Protein AF-A0A9E5BH66-F1 (afdb_monomer_lite)

Radius of gyration: 17.03 Å; chains: 1; bounding box: 43×26×54 Å

Structure (mmCIF, N/CA/C/O backbone):
data_AF-A0A9E5BH66-F1
#
_entry.id   AF-A0A9E5BH66-F1
#
loop_
_atom_site.group_PDB
_atom_site.id
_atom_site.type_symbol
_atom_site.label_atom_id
_atom_site.label_alt_id
_atom_site.label_comp_id
_atom_site.label_asym_id
_atom_site.label_entity_id
_atom_site.label_seq_id
_atom_site.pdbx_PDB_ins_code
_atom_site.Cartn_x
_atom_site.Cartn_y
_atom_site.Cartn_z
_atom_site.occupancy
_atom_site.B_iso_or_equiv
_atom_site.auth_seq_id
_atom_site.auth_comp_id
_atom_site.auth_asym_id
_atom_site.auth_atom_id
_atom_site.pdbx_PDB_model_num
ATOM 1 N N . ILE A 1 1 ? -8.961 5.857 -20.680 1.00 82.56 1 ILE A N 1
ATOM 2 C CA . ILE A 1 1 ? -8.659 5.306 -22.023 1.00 82.56 1 ILE A CA 1
ATOM 3 C C . ILE A 1 1 ? -7.193 5.545 -22.385 1.00 82.56 1 ILE A C 1
ATOM 5 O O . ILE A 1 1 ? -6.488 4.560 -22.508 1.00 82.56 1 ILE A O 1
ATOM 9 N N . GLY A 1 2 ? -6.686 6.787 -22.412 1.00 93.00 2 GLY A N 1
ATOM 10 C CA . GLY A 1 2 ? -5.278 7.064 -22.775 1.00 93.00 2 GLY A CA 1
ATOM 11 C C . GLY A 1 2 ? -4.210 6.251 -22.019 1.00 93.00 2 GLY A C 1
ATOM 12 O O . GLY A 1 2 ? -3.330 5.683 -22.649 1.00 93.00 2 GLY A O 1
ATOM 13 N N . TRP A 1 3 ? -4.327 6.097 -20.694 1.00 92.81 3 TRP A N 1
ATOM 14 C CA . TRP A 1 3 ? -3.385 5.282 -19.903 1.00 92.81 3 TRP A CA 1
ATOM 15 C C . TRP A 1 3 ? -3.357 3.794 -20.278 1.00 92.81 3 TRP A C 1
ATOM 17 O O . TRP A 1 3 ? -2.308 3.166 -20.182 1.00 92.81 3 TRP A O 1
ATOM 27 N N . ARG A 1 4 ? -4.489 3.236 -20.727 1.00 95.12 4 ARG A N 1
ATOM 28 C CA . ARG A 1 4 ? -4.553 1.851 -21.209 1.00 95.12 4 ARG A CA 1
ATOM 29 C C . ARG A 1 4 ? -3.766 1.722 -22.510 1.00 95.12 4 ARG A C 1
ATOM 31 O O . ARG A 1 4 ? -2.881 0.882 -22.594 1.00 95.12 4 ARG A O 1
ATOM 38 N N . GLU A 1 5 ? -4.048 2.589 -23.484 1.00 96.44 5 GLU A N 1
ATOM 39 C CA . GLU A 1 5 ? -3.326 2.612 -24.765 1.00 96.44 5 GLU A CA 1
ATOM 40 C C . GLU A 1 5 ? -1.822 2.805 -24.556 1.00 96.44 5 GLU A C 1
ATOM 42 O O . GLU A 1 5 ? -1.014 2.122 -25.178 1.00 96.44 5 GLU A O 1
ATOM 47 N N . PHE A 1 6 ? -1.438 3.674 -23.617 1.00 96.19 6 PHE A N 1
ATOM 48 C CA . PHE A 1 6 ? -0.039 3.886 -23.268 1.00 96.19 6 PHE A CA 1
ATOM 49 C C . PHE A 1 6 ? 0.625 2.636 -22.676 1.00 96.19 6 PHE A C 1
ATOM 51 O O . PHE A 1 6 ? 1.742 2.301 -23.063 1.00 96.19 6 PHE A O 1
ATOM 58 N N . GLY A 1 7 ? -0.065 1.904 -21.795 1.00 96.56 7 GLY A N 1
ATOM 59 C CA . GLY A 1 7 ? 0.426 0.622 -21.288 1.00 96.56 7 GLY A CA 1
ATOM 60 C C . GLY A 1 7 ? 0.694 -0.375 -22.416 1.00 96.56 7 GLY A C 1
ATOM 61 O O . GLY A 1 7 ? 1.764 -0.979 -22.463 1.00 96.56 7 GLY A O 1
ATOM 62 N N . TYR A 1 8 ? -0.244 -0.511 -23.358 1.00 97.94 8 TYR A N 1
ATOM 63 C CA . TYR A 1 8 ? -0.078 -1.392 -24.521 1.00 97.94 8 TYR A CA 1
ATOM 64 C C . TYR A 1 8 ? 1.053 -0.931 -25.445 1.00 97.94 8 TYR A C 1
ATOM 66 O O . TYR A 1 8 ? 1.823 -1.758 -25.929 1.00 97.94 8 TYR A O 1
ATOM 74 N N . HIS A 1 9 ? 1.192 0.379 -25.652 1.00 97.31 9 HIS A N 1
ATOM 75 C CA . HIS A 1 9 ? 2.284 0.961 -26.427 1.00 97.31 9 HIS A CA 1
ATOM 76 C C . HIS A 1 9 ? 3.650 0.615 -25.816 1.00 97.31 9 HIS A C 1
ATOM 78 O O . HIS A 1 9 ? 4.541 0.136 -26.517 1.00 97.31 9 HIS A O 1
ATOM 84 N N . LEU A 1 10 ? 3.802 0.772 -24.497 1.00 96.50 10 LEU A N 1
ATOM 85 C CA . LEU A 1 10 ? 5.028 0.392 -23.795 1.00 96.50 10 LEU A CA 1
ATOM 86 C C . LEU A 1 10 ? 5.296 -1.109 -23.878 1.00 96.50 10 LEU A C 1
ATOM 88 O O . LEU A 1 10 ? 6.418 -1.498 -24.184 1.00 96.50 10 LEU A O 1
ATOM 92 N N . LEU A 1 11 ? 4.283 -1.948 -23.656 1.00 96.50 11 LEU A N 1
ATOM 93 C CA . LEU A 1 11 ? 4.440 -3.400 -23.731 1.00 96.50 11 LEU A CA 1
ATOM 94 C C . LEU A 1 11 ? 4.867 -3.857 -25.135 1.00 96.50 11 LEU A C 1
ATOM 96 O O . LEU A 1 11 ? 5.701 -4.749 -25.263 1.00 96.50 11 LEU A O 1
ATOM 100 N N . HIS A 1 12 ? 4.334 -3.225 -26.184 1.00 97.31 12 HIS A N 1
ATOM 101 C CA . HIS A 1 12 ? 4.717 -3.504 -27.567 1.00 97.31 12 HIS A CA 1
ATOM 102 C C . HIS A 1 12 ? 6.193 -3.172 -27.837 1.00 97.31 12 HIS A C 1
ATOM 104 O O . HIS A 1 12 ? 6.911 -3.989 -28.411 1.00 97.31 12 HIS A O 1
ATOM 110 N N . HIS A 1 13 ? 6.659 -1.997 -27.404 1.00 97.50 13 HIS A N 1
ATOM 111 C CA . HIS A 1 13 ? 8.038 -1.555 -27.635 1.00 97.50 13 HIS A CA 1
ATOM 112 C C . HIS A 1 13 ? 9.058 -2.183 -26.672 1.00 97.50 13 HIS A C 1
ATOM 114 O O . HIS A 1 13 ? 10.235 -2.305 -27.013 1.00 97.50 13 HIS A O 1
ATOM 120 N N . PHE A 1 14 ? 8.617 -2.617 -25.491 1.00 96.94 14 PHE A N 1
ATOM 121 C CA . PHE A 1 14 ? 9.455 -3.165 -24.427 1.00 96.94 14 PHE A CA 1
ATOM 122 C C . PHE A 1 14 ? 8.832 -4.452 -23.863 1.00 96.94 14 PHE A C 1
ATOM 124 O O . PHE A 1 14 ? 8.401 -4.515 -22.712 1.00 96.94 14 PHE A O 1
ATOM 131 N N . ASN A 1 15 ? 8.810 -5.508 -24.677 1.00 96.19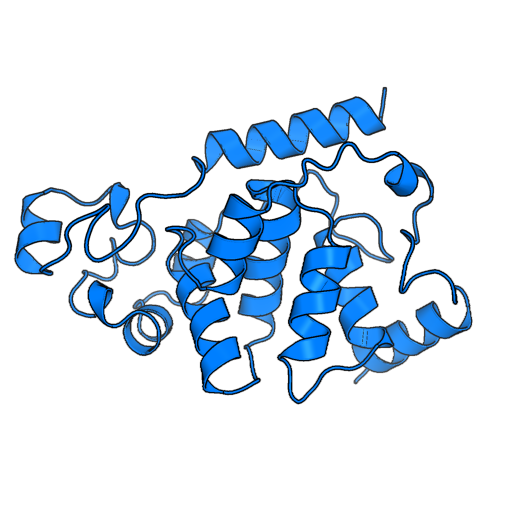 15 ASN A N 1
ATOM 132 C CA . ASN A 1 15 ? 8.167 -6.795 -24.366 1.00 96.19 15 ASN A CA 1
ATOM 133 C C . ASN A 1 15 ? 8.689 -7.522 -23.108 1.00 96.19 15 ASN A C 1
ATOM 135 O O . ASN A 1 15 ? 8.012 -8.407 -22.597 1.00 96.19 15 ASN A O 1
ATOM 139 N N . HIS A 1 16 ? 9.865 -7.151 -22.598 1.00 96.12 16 HIS A N 1
ATOM 140 C CA . HIS A 1 16 ? 10.461 -7.696 -21.375 1.00 96.12 16 HIS A CA 1
ATOM 141 C C . HIS A 1 16 ? 9.880 -7.085 -20.091 1.00 96.12 16 HIS A C 1
ATOM 143 O O . HIS A 1 16 ? 10.117 -7.607 -19.003 1.00 96.12 16 HIS A O 1
ATOM 149 N N . THR A 1 17 ? 9.131 -5.982 -20.195 1.00 96.19 17 THR A N 1
ATOM 150 C CA . THR A 1 17 ? 8.603 -5.234 -19.041 1.00 96.19 17 THR A CA 1
ATOM 151 C C . THR A 1 17 ? 7.677 -6.021 -18.105 1.00 96.19 17 THR A C 1
ATOM 153 O O . THR A 1 17 ? 7.637 -5.691 -16.919 1.00 96.19 17 THR A O 1
ATOM 156 N N . PRO A 1 18 ? 6.966 -7.086 -18.522 1.00 96.38 18 PRO A N 1
ATOM 157 C CA . PRO A 1 18 ? 6.241 -7.923 -17.569 1.00 96.38 18 PRO A CA 1
ATOM 158 C C . PRO A 1 18 ? 7.128 -8.585 -16.509 1.00 96.38 18 PRO A C 1
ATOM 160 O O . PRO A 1 18 ? 6.652 -8.867 -15.413 1.00 96.38 18 PRO A O 1
ATOM 163 N N . GLU A 1 19 ? 8.409 -8.802 -16.812 1.00 95.94 19 GLU A N 1
ATOM 164 C CA . GLU A 1 19 ? 9.336 -9.545 -15.952 1.00 95.94 19 GLU A CA 1
ATOM 165 C C . GLU A 1 19 ? 10.474 -8.670 -15.408 1.00 95.94 19 GLU A C 1
ATOM 167 O O . GLU A 1 19 ? 10.916 -8.857 -14.270 1.00 95.94 19 GLU A O 1
ATOM 172 N N . LYS A 1 20 ? 10.934 -7.699 -16.204 1.00 96.19 20 LYS A N 1
ATOM 173 C CA . LYS A 1 20 ? 12.092 -6.842 -15.914 1.00 96.19 20 LYS A CA 1
ATOM 174 C C . LYS A 1 20 ? 11.715 -5.369 -15.864 1.00 96.19 20 LYS A C 1
ATOM 176 O O . LYS A 1 20 ? 10.743 -4.943 -16.488 1.00 96.19 20 LYS A O 1
ATOM 181 N N . ALA A 1 21 ? 12.487 -4.580 -15.125 1.00 95.69 21 ALA A N 1
ATOM 182 C CA . ALA A 1 21 ? 12.272 -3.141 -15.063 1.00 95.69 21 ALA A CA 1
ATOM 183 C C . ALA A 1 21 ? 12.503 -2.494 -16.439 1.00 95.69 21 ALA A C 1
ATOM 185 O O . ALA A 1 21 ? 13.418 -2.877 -17.166 1.00 95.69 21 ALA A O 1
ATOM 186 N N . LEU A 1 22 ? 11.706 -1.480 -16.794 1.00 95.62 22 LEU A N 1
ATOM 187 C CA . LEU A 1 22 ? 11.977 -0.669 -17.986 1.00 95.62 22 LEU A CA 1
ATOM 188 C C . LEU A 1 22 ? 13.310 0.082 -17.837 1.00 95.62 22 LEU A C 1
ATOM 190 O O . LEU A 1 22 ? 14.092 0.202 -18.781 1.00 95.62 22 LEU A O 1
ATOM 194 N N . ARG A 1 23 ? 13.564 0.593 -16.630 1.00 93.50 23 ARG A N 1
ATOM 195 C CA . ARG A 1 23 ? 14.824 1.216 -16.229 1.00 93.50 23 ARG A CA 1
ATOM 196 C C . ARG A 1 23 ? 15.801 0.145 -15.755 1.00 93.50 23 ARG A C 1
ATOM 198 O O . ARG A 1 23 ? 15.671 -0.337 -14.633 1.00 93.50 23 ARG A O 1
ATOM 205 N N . LYS A 1 24 ? 16.760 -0.211 -16.613 1.00 92.00 24 LYS A N 1
ATOM 206 C CA . LYS A 1 24 ? 17.709 -1.317 -16.391 1.00 92.00 24 LYS A CA 1
ATOM 207 C C . LYS A 1 24 ? 18.488 -1.215 -15.085 1.00 92.00 24 LYS A C 1
ATOM 209 O O . LYS A 1 24 ? 18.816 -2.238 -14.509 1.00 92.00 24 LYS A O 1
ATOM 214 N N . GLU A 1 25 ? 18.755 -0.009 -14.589 1.00 91.69 25 GLU A N 1
ATOM 215 C CA . GLU A 1 25 ? 19.424 0.169 -13.300 1.00 91.69 25 GLU A CA 1
ATOM 216 C C . GLU A 1 25 ? 18.647 -0.474 -12.138 1.00 91.69 25 GLU A C 1
ATOM 218 O O . GLU A 1 25 ? 19.254 -0.876 -11.160 1.00 91.69 25 GLU A O 1
ATOM 223 N N . PHE A 1 26 ? 17.322 -0.639 -12.243 1.00 94.12 26 PHE A N 1
ATOM 224 C CA . PHE A 1 26 ? 16.514 -1.306 -11.218 1.00 94.12 26 PHE A CA 1
ATOM 225 C C . PHE A 1 26 ? 16.573 -2.840 -11.265 1.00 94.12 26 PHE A C 1
ATOM 227 O O . PHE A 1 26 ? 15.990 -3.473 -10.382 1.00 94.12 26 PHE A O 1
ATOM 234 N N . ASP A 1 27 ? 17.255 -3.439 -12.246 1.00 91.56 27 ASP A N 1
ATOM 235 C CA . ASP A 1 27 ? 17.507 -4.886 -12.245 1.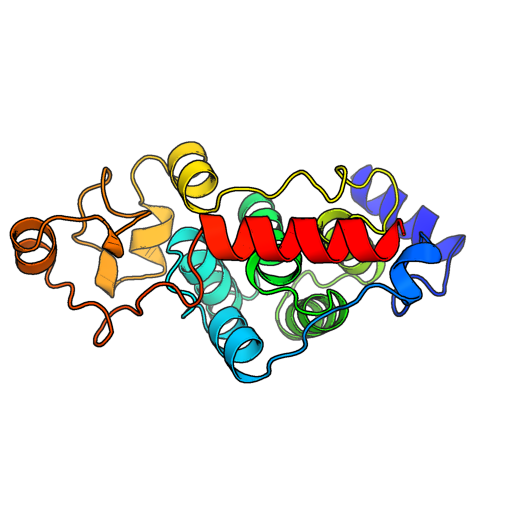00 91.56 27 ASP A CA 1
ATOM 236 C C . ASP A 1 27 ? 18.403 -5.283 -11.053 1.00 91.56 27 ASP A C 1
ATOM 238 O O . ASP A 1 27 ? 18.200 -6.346 -10.470 1.00 91.56 27 ASP A O 1
ATOM 242 N N . ASP A 1 28 ? 19.297 -4.383 -10.623 1.00 93.12 28 ASP A N 1
ATOM 243 C CA . ASP A 1 28 ? 20.184 -4.551 -9.462 1.00 93.12 28 ASP A CA 1
ATOM 244 C C . ASP A 1 28 ? 19.615 -3.920 -8.175 1.00 93.12 28 ASP A C 1
ATOM 246 O O . ASP A 1 28 ? 20.321 -3.744 -7.180 1.00 93.12 28 ASP A O 1
ATOM 250 N N . PHE A 1 29 ? 18.332 -3.538 -8.166 1.00 95.56 29 PHE A N 1
ATOM 251 C CA . PHE A 1 29 ? 17.730 -2.921 -6.987 1.00 95.56 29 PHE A CA 1
ATOM 252 C C . PHE A 1 29 ? 17.711 -3.909 -5.805 1.00 95.56 29 PHE A C 1
ATOM 254 O O . PHE A 1 29 ? 17.228 -5.035 -5.970 1.00 95.56 29 PHE A O 1
ATOM 261 N N . PRO A 1 30 ? 18.156 -3.509 -4.595 1.00 96.12 30 PRO A N 1
ATOM 262 C CA . PRO A 1 30 ? 18.305 -4.416 -3.456 1.00 96.12 30 PRO A CA 1
ATOM 263 C C . PRO A 1 30 ? 16.956 -4.689 -2.764 1.00 96.12 30 PRO A C 1
ATOM 265 O O . PRO A 1 30 ? 16.718 -4.301 -1.617 1.00 96.12 30 PRO A O 1
ATOM 268 N N . TRP A 1 31 ? 16.030 -5.339 -3.476 1.00 96.06 31 TRP A N 1
ATOM 269 C CA . TRP A 1 31 ? 14.758 -5.800 -2.919 1.00 96.06 31 TRP A CA 1
ATOM 270 C C . TRP A 1 31 ? 14.999 -6.769 -1.752 1.00 96.06 31 TRP A C 1
ATOM 272 O O . TRP A 1 31 ? 15.899 -7.606 -1.793 1.00 96.06 31 TRP A O 1
ATOM 282 N N . GLN A 1 32 ? 14.162 -6.697 -0.718 1.00 95.56 32 GLN A N 1
ATOM 283 C CA . GLN A 1 32 ? 14.246 -7.554 0.466 1.00 95.56 32 GLN A CA 1
ATOM 284 C C . GLN A 1 32 ? 13.030 -8.472 0.537 1.00 95.56 32 GLN A C 1
ATOM 286 O O . GLN A 1 32 ? 12.101 -8.228 1.308 1.00 95.56 32 GLN A O 1
ATOM 291 N N . SER A 1 33 ? 13.018 -9.527 -0.278 1.00 95.06 33 SER A N 1
ATOM 292 C CA . SER A 1 33 ? 11.923 -10.499 -0.278 1.00 95.06 33 SER A CA 1
ATOM 293 C C . SER A 1 33 ? 11.732 -11.120 1.108 1.00 95.06 33 SER A C 1
ATOM 295 O O . SER A 1 33 ? 12.613 -11.800 1.631 1.00 95.06 33 SER A O 1
ATOM 297 N N . ASP A 1 34 ? 10.552 -10.915 1.686 1.00 98.06 34 ASP A N 1
ATOM 298 C CA . ASP A 1 34 ? 10.138 -11.478 2.965 1.00 98.06 34 ASP A CA 1
ATOM 299 C C . ASP A 1 34 ? 8.746 -12.107 2.788 1.00 98.06 34 ASP A C 1
ATOM 301 O O . ASP A 1 34 ? 7.730 -11.399 2.733 1.00 98.06 34 ASP A O 1
ATOM 305 N N . PRO A 1 35 ? 8.662 -13.450 2.738 1.00 97.75 35 PRO A N 1
ATOM 306 C CA . PRO A 1 35 ? 7.396 -14.152 2.562 1.00 97.75 35 PRO A CA 1
ATOM 307 C C . PRO A 1 35 ? 6.344 -13.820 3.628 1.00 97.75 35 PRO A C 1
ATOM 309 O O . PRO A 1 35 ? 5.146 -13.884 3.344 1.00 97.75 35 PRO A O 1
ATOM 312 N N . LYS A 1 36 ? 6.750 -13.462 4.855 1.00 98.12 36 LYS A N 1
ATOM 313 C CA . LYS A 1 36 ? 5.816 -13.099 5.930 1.00 98.12 36 LYS A CA 1
ATOM 314 C C . LYS A 1 36 ? 5.204 -11.727 5.668 1.00 98.12 36 LYS A C 1
ATOM 316 O O . LYS A 1 36 ? 3.984 -11.594 5.783 1.00 98.12 36 LYS A O 1
ATOM 321 N N . LEU A 1 37 ? 6.014 -10.740 5.275 1.00 98.12 37 LEU A N 1
ATOM 322 C CA . LEU A 1 37 ? 5.526 -9.400 4.924 1.00 98.12 37 LEU A CA 1
ATOM 323 C C . LEU A 1 37 ? 4.644 -9.437 3.676 1.00 98.12 37 LEU A C 1
ATOM 325 O O . LEU A 1 37 ? 3.549 -8.871 3.687 1.00 98.12 37 LEU A O 1
ATOM 329 N N . LEU A 1 38 ? 5.064 -10.169 2.638 1.00 98.69 38 LEU A N 1
ATOM 330 C CA . LEU A 1 38 ? 4.256 -10.369 1.438 1.00 98.69 38 LEU A CA 1
ATOM 331 C C . LEU A 1 38 ? 2.905 -11.004 1.790 1.00 98.69 38 LEU A C 1
ATOM 333 O O . LEU A 1 38 ? 1.857 -10.520 1.364 1.00 98.69 38 LEU A O 1
ATOM 337 N N . ARG A 1 39 ? 2.896 -12.048 2.629 1.00 98.62 39 ARG A N 1
ATOM 338 C CA . ARG A 1 39 ? 1.651 -12.714 3.032 1.00 98.62 39 ARG A CA 1
ATOM 339 C C . ARG A 1 39 ? 0.748 -11.824 3.884 1.00 98.62 39 ARG A C 1
ATOM 341 O O . ARG A 1 39 ? -0.474 -11.911 3.751 1.00 98.62 39 ARG A O 1
ATOM 348 N N . ALA A 1 40 ? 1.320 -10.993 4.754 1.00 98.62 40 ALA A N 1
ATOM 349 C CA . ALA A 1 40 ? 0.572 -10.008 5.530 1.00 98.62 40 ALA A CA 1
ATOM 350 C C . ALA A 1 40 ? -0.096 -8.975 4.611 1.00 98.62 40 ALA A C 1
ATOM 352 O O . ALA A 1 40 ? -1.284 -8.695 4.777 1.00 98.62 40 ALA A O 1
ATOM 353 N N . TRP A 1 41 ? 0.626 -8.488 3.597 1.00 98.81 41 TRP A N 1
ATOM 354 C CA . TRP A 1 41 ? 0.087 -7.596 2.572 1.00 98.81 41 TRP A CA 1
ATOM 355 C C . TRP A 1 41 ? -1.039 -8.253 1.771 1.00 98.81 41 TRP A C 1
ATOM 357 O O . TRP A 1 41 ? -2.152 -7.737 1.760 1.00 98.81 41 TRP A O 1
ATOM 367 N N . GLN A 1 42 ? -0.819 -9.446 1.213 1.00 98.81 42 GLN A N 1
ATOM 368 C CA . GLN A 1 42 ? -1.836 -10.181 0.444 1.00 98.81 42 GLN A CA 1
ATOM 369 C C . GLN A 1 42 ? -3.144 -10.397 1.221 1.00 98.81 42 GLN A C 1
ATOM 371 O O . GLN A 1 42 ? -4.225 -10.373 0.640 1.00 98.81 42 GLN A O 1
ATOM 376 N N . LYS A 1 43 ? -3.058 -10.614 2.541 1.00 98.56 43 LYS A N 1
ATOM 377 C CA . LYS A 1 43 ? -4.217 -10.868 3.413 1.00 98.56 43 LYS A CA 1
ATOM 378 C C . LYS A 1 43 ? -4.851 -9.609 4.016 1.00 98.56 43 LYS A C 1
ATOM 380 O O . LYS A 1 43 ? -5.800 -9.749 4.786 1.00 98.56 43 LYS A O 1
ATOM 385 N N . GLY A 1 44 ? -4.322 -8.416 3.743 1.00 98.62 44 GLY A N 1
ATOM 386 C CA . GLY A 1 44 ? -4.762 -7.183 4.403 1.00 98.62 44 GLY A CA 1
ATOM 387 C C . GLY A 1 44 ? -4.605 -7.247 5.926 1.00 98.62 44 GLY A C 1
ATOM 388 O O . GLY A 1 44 ? -5.570 -7.052 6.673 1.00 98.62 44 GLY A O 1
ATOM 389 N N . LYS A 1 45 ? -3.396 -7.616 6.365 1.00 98.62 45 LYS A N 1
ATOM 390 C CA . LYS A 1 45 ? -2.955 -7.686 7.766 1.00 98.62 45 LYS A CA 1
ATOM 391 C C . LYS A 1 45 ? -1.639 -6.929 7.979 1.00 98.62 45 LYS A C 1
ATOM 393 O O . LYS A 1 45 ? -0.790 -7.362 8.754 1.00 98.62 45 LYS A O 1
ATOM 398 N N . THR A 1 46 ? -1.441 -5.841 7.246 1.00 98.38 46 THR A N 1
ATOM 399 C CA . THR A 1 46 ? -0.246 -4.993 7.337 1.00 98.38 46 THR A CA 1
ATOM 400 C C . THR A 1 46 ? -0.258 -4.097 8.567 1.00 98.38 46 THR A C 1
ATOM 402 O O . THR A 1 46 ? 0.797 -3.611 8.965 1.00 98.38 46 THR A O 1
ATOM 405 N N . GLY A 1 47 ? -1.436 -3.846 9.143 1.00 98.25 47 GLY A N 1
ATOM 406 C CA . GLY A 1 47 ? -1.630 -2.858 10.194 1.00 98.25 47 GLY A CA 1
ATOM 407 C C . GLY A 1 47 ? -1.901 -1.458 9.650 1.00 98.25 47 GLY A C 1
ATOM 408 O O . GLY A 1 47 ? -2.338 -0.617 10.426 1.00 98.25 47 GLY A O 1
ATOM 409 N N . PHE A 1 48 ? -1.761 -1.207 8.340 1.00 98.56 48 PHE A N 1
ATOM 410 C CA . PHE A 1 48 ? -2.156 0.045 7.686 1.00 98.56 48 PHE A CA 1
ATOM 411 C C . PHE A 1 48 ? -3.606 -0.049 7.169 1.00 98.56 48 PHE A C 1
ATOM 413 O O . PHE A 1 48 ? -3.837 -0.692 6.143 1.00 98.56 48 PHE A O 1
ATOM 420 N N . PRO A 1 49 ? -4.593 0.613 7.805 1.00 98.75 49 PRO A N 1
ATOM 421 C CA . PRO A 1 49 ? -6.016 0.347 7.580 1.00 98.75 49 PRO A CA 1
ATOM 422 C C . PRO A 1 49 ? -6.478 0.543 6.141 1.00 98.75 49 PRO A C 1
ATOM 424 O O . PRO A 1 49 ? -7.215 -0.287 5.620 1.00 98.75 49 PRO A O 1
ATOM 427 N N . ILE A 1 50 ? -5.996 1.584 5.456 1.00 98.69 50 ILE A N 1
ATOM 428 C CA . ILE A 1 50 ? -6.350 1.829 4.051 1.00 98.69 50 ILE A CA 1
ATOM 429 C C . ILE A 1 50 ? -5.796 0.754 3.099 1.00 98.69 50 ILE A C 1
ATOM 431 O O . ILE A 1 50 ? -6.433 0.421 2.100 1.00 98.69 50 ILE A O 1
ATOM 435 N N . 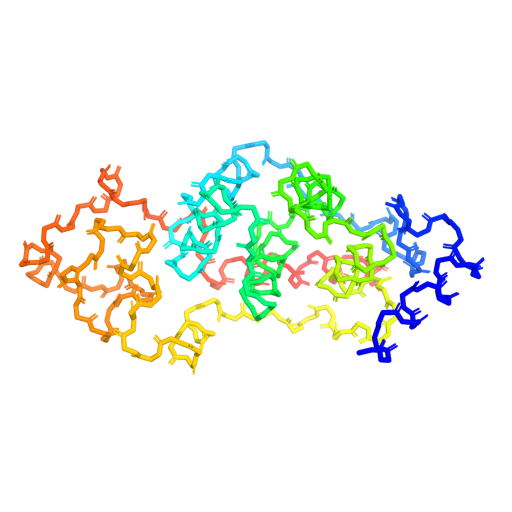VAL A 1 51 ? -4.625 0.187 3.411 1.00 98.75 51 VAL A N 1
ATOM 436 C CA . VAL A 1 51 ? -4.035 -0.922 2.646 1.00 98.75 51 VAL A CA 1
ATOM 437 C C . VAL A 1 51 ? -4.803 -2.197 2.946 1.00 98.75 51 VAL A C 1
ATOM 439 O O . VAL A 1 51 ? -5.218 -2.890 2.024 1.00 98.75 51 VAL A O 1
ATOM 442 N N . ASP A 1 52 ? -5.051 -2.470 4.225 1.00 98.88 52 ASP A N 1
ATOM 443 C CA . ASP A 1 52 ? -5.750 -3.668 4.675 1.00 98.88 52 ASP A CA 1
ATOM 444 C C . ASP A 1 52 ? -7.180 -3.720 4.125 1.00 98.88 52 ASP A C 1
ATOM 446 O O . A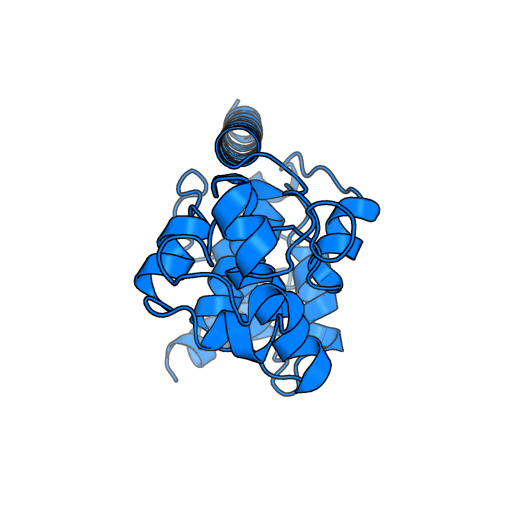SP A 1 52 ? -7.600 -4.755 3.609 1.00 98.88 52 ASP A O 1
ATOM 450 N N . ALA A 1 53 ? -7.885 -2.588 4.118 1.00 98.88 53 ALA A N 1
ATOM 451 C CA . ALA A 1 53 ? -9.179 -2.431 3.464 1.00 98.88 53 ALA A CA 1
ATOM 452 C C . ALA A 1 53 ? -9.106 -2.718 1.956 1.00 98.88 53 ALA A C 1
ATOM 454 O O . ALA A 1 53 ? -9.943 -3.453 1.435 1.00 98.88 53 ALA A O 1
ATOM 455 N N . GLY A 1 54 ? -8.079 -2.202 1.272 1.00 98.81 54 GLY A N 1
ATOM 456 C CA . GLY A 1 54 ? -7.818 -2.469 -0.144 1.00 98.81 54 GLY A CA 1
ATOM 457 C C . GLY A 1 54 ? -7.656 -3.944 -0.459 1.00 98.81 54 GLY A C 1
ATOM 458 O O . GLY A 1 54 ? -8.381 -4.493 -1.285 1.00 98.81 54 GLY A O 1
ATOM 459 N N . MET A 1 55 ? -6.747 -4.598 0.253 1.00 98.88 55 MET A N 1
ATOM 460 C CA . MET A 1 55 ? -6.414 -5.998 0.010 1.00 98.88 55 MET A CA 1
ATOM 461 C C . MET A 1 55 ? -7.581 -6.929 0.360 1.00 98.88 55 MET A C 1
ATOM 463 O O . MET A 1 55 ? -7.812 -7.924 -0.328 1.00 98.88 55 MET A O 1
ATOM 467 N N . ARG A 1 56 ? -8.383 -6.579 1.374 1.00 98.81 56 ARG A N 1
ATOM 468 C CA . ARG A 1 56 ? -9.625 -7.297 1.697 1.00 98.81 56 ARG A CA 1
ATOM 469 C C . ARG A 1 56 ? -10.725 -7.048 0.668 1.00 98.81 56 ARG A C 1
ATOM 471 O O . ARG A 1 56 ? -11.418 -7.995 0.308 1.00 98.81 56 ARG A O 1
ATOM 478 N N . GLN A 1 57 ? -10.870 -5.823 0.156 1.00 98.81 57 GLN A N 1
ATOM 479 C CA . GLN A 1 57 ? -11.790 -5.528 -0.946 1.00 98.81 57 GLN A CA 1
ATOM 480 C C . GLN A 1 57 ? -11.451 -6.375 -2.177 1.00 98.81 57 GLN A C 1
ATOM 482 O O . GLN A 1 57 ? -12.343 -7.014 -2.738 1.00 98.81 57 GLN A O 1
ATOM 487 N N . LEU A 1 58 ? -10.175 -6.386 -2.572 1.00 98.69 58 LEU A N 1
ATOM 488 C CA . LEU A 1 58 ? -9.677 -7.173 -3.694 1.00 98.69 58 LEU A CA 1
ATOM 489 C C . LEU A 1 58 ? -10.045 -8.645 -3.531 1.00 98.69 58 LEU A C 1
ATOM 491 O O . LEU A 1 58 ? -10.664 -9.218 -4.418 1.00 98.69 58 LEU A O 1
ATOM 495 N N . TRP A 1 59 ? -9.748 -9.229 -2.371 1.00 98.69 59 TRP A N 1
ATOM 496 C CA . TRP A 1 59 ? -10.051 -10.634 -2.109 1.00 98.69 59 TRP A CA 1
ATOM 497 C C . TRP A 1 59 ? -11.552 -10.955 -2.152 1.00 98.69 59 TRP A C 1
ATOM 499 O O . TRP A 1 59 ? -11.947 -12.008 -2.641 1.00 98.69 59 TRP A O 1
ATOM 509 N N . LEU A 1 60 ? -12.396 -10.057 -1.638 1.00 98.38 60 LEU A N 1
ATOM 510 C CA . LEU A 1 60 ? -13.842 -10.279 -1.557 1.00 98.38 60 LEU A CA 1
ATOM 511 C C . LEU A 1 60 ? -14.574 -10.058 -2.883 1.00 98.38 60 LEU A C 1
ATOM 513 O O . LEU A 1 60 ? -15.629 -10.647 -3.095 1.00 98.38 60 LEU A O 1
ATOM 517 N N . THR A 1 61 ? -14.071 -9.165 -3.735 1.00 98.44 61 THR A N 1
ATOM 518 C CA . THR A 1 61 ? -14.826 -8.668 -4.900 1.00 98.44 61 THR A CA 1
ATOM 519 C C . THR A 1 61 ? -14.110 -8.855 -6.231 1.00 98.44 61 THR A C 1
ATOM 521 O O . THR A 1 61 ? -14.714 -8.638 -7.278 1.00 98.44 61 THR A O 1
ATOM 524 N N . GLY A 1 62 ? -12.824 -9.202 -6.208 1.00 98.44 62 GLY A N 1
ATOM 525 C CA . GLY A 1 62 ? -11.964 -9.227 -7.387 1.00 98.44 62 GLY A CA 1
ATOM 526 C C . GLY A 1 62 ? -11.702 -7.844 -7.994 1.00 98.44 62 GLY A C 1
ATOM 527 O O . GLY A 1 62 ? -11.152 -7.741 -9.086 1.00 98.44 62 GLY A O 1
ATOM 528 N N . TRP A 1 63 ? -12.091 -6.762 -7.315 1.00 98.31 63 TRP A N 1
ATOM 529 C CA . TRP A 1 63 ? -11.911 -5.394 -7.785 1.00 98.31 63 TRP A CA 1
ATOM 530 C C . TRP A 1 63 ? -11.373 -4.500 -6.672 1.00 98.31 63 TRP A C 1
ATOM 532 O O . TRP A 1 63 ? -11.750 -4.614 -5.510 1.00 98.31 63 TRP A O 1
ATOM 542 N N . GLN A 1 64 ? -10.515 -3.551 -7.032 1.00 97.75 64 GLN A N 1
ATOM 543 C CA . GLN A 1 64 ? -9.976 -2.565 -6.099 1.00 97.75 64 GLN A CA 1
ATOM 544 C C . GLN A 1 64 ? -9.968 -1.183 -6.751 1.00 97.75 64 GLN A C 1
ATOM 546 O O . GLN A 1 64 ? -9.585 -1.048 -7.916 1.00 97.75 64 GLN A O 1
ATOM 551 N N . HIS A 1 65 ? -10.350 -0.140 -6.007 1.00 97.75 65 HIS A N 1
ATOM 552 C CA . HIS A 1 65 ? -10.327 1.229 -6.527 1.00 97.75 65 HIS A CA 1
ATOM 553 C C . HIS A 1 65 ? -8.895 1.657 -6.893 1.00 97.75 65 HIS A C 1
ATOM 555 O O . HIS A 1 65 ? -7.955 1.401 -6.137 1.00 97.75 65 HIS A O 1
ATOM 561 N N . ASN A 1 66 ? -8.716 2.362 -8.018 1.00 96.75 66 ASN A N 1
ATOM 562 C CA . ASN A 1 66 ? -7.388 2.690 -8.556 1.00 96.75 66 ASN A CA 1
ATOM 563 C C . ASN A 1 66 ? -6.481 3.420 -7.547 1.00 96.75 66 ASN A C 1
ATOM 565 O O . ASN A 1 66 ? -5.319 3.062 -7.382 1.00 96.75 66 ASN A O 1
ATOM 569 N N . ARG A 1 67 ? -7.012 4.397 -6.795 1.00 96.94 67 ARG A N 1
ATOM 570 C CA . ARG A 1 67 ? -6.232 5.083 -5.745 1.00 96.94 67 ARG A CA 1
ATOM 571 C C . ARG A 1 67 ? -5.718 4.108 -4.684 1.00 96.94 67 ARG A C 1
ATOM 573 O O . ARG A 1 67 ? -4.579 4.230 -4.249 1.00 96.94 67 ARG A O 1
ATOM 580 N N . VAL A 1 68 ? -6.535 3.135 -4.291 1.00 98.00 68 VAL A N 1
ATOM 581 C CA . VAL A 1 68 ? -6.157 2.139 -3.286 1.00 98.00 68 VAL A CA 1
ATOM 582 C C . VAL A 1 68 ? -5.147 1.151 -3.868 1.00 98.00 68 VAL A C 1
ATOM 584 O O . VAL A 1 68 ? -4.218 0.773 -3.165 1.00 98.00 68 VAL A O 1
ATOM 587 N N . ARG A 1 69 ? -5.240 0.794 -5.163 1.00 98.06 69 ARG A N 1
ATOM 588 C CA . ARG A 1 69 ? -4.180 0.038 -5.870 1.00 98.06 69 ARG A CA 1
ATOM 589 C C . ARG A 1 69 ? -2.833 0.751 -5.778 1.00 98.06 69 ARG A C 1
ATOM 591 O O . ARG A 1 69 ? -1.854 0.132 -5.381 1.00 98.06 69 ARG A O 1
ATOM 598 N N . MET A 1 70 ? -2.797 2.059 -6.046 1.00 96.75 70 MET A N 1
ATOM 599 C CA . MET A 1 70 ? -1.567 2.857 -5.945 1.00 96.75 70 MET A CA 1
ATOM 600 C C . MET A 1 70 ? -0.988 2.869 -4.522 1.00 96.75 70 MET A C 1
ATOM 602 O O . MET A 1 70 ? 0.222 2.734 -4.352 1.00 96.75 70 MET A O 1
ATOM 606 N N . ILE A 1 71 ? -1.834 3.031 -3.497 1.00 97.81 71 ILE A N 1
ATOM 607 C CA . ILE A 1 71 ? -1.399 3.042 -2.090 1.00 97.81 71 ILE A CA 1
ATOM 608 C C . ILE A 1 71 ? -0.858 1.663 -1.693 1.00 97.81 71 ILE A C 1
ATOM 610 O O . ILE A 1 71 ? 0.254 1.571 -1.176 1.00 97.81 71 ILE A O 1
ATOM 614 N N . ALA A 1 72 ? -1.609 0.595 -1.980 1.00 98.31 72 ALA A N 1
ATOM 615 C CA . ALA A 1 72 ? -1.219 -0.773 -1.658 1.00 98.31 72 ALA A CA 1
ATOM 616 C C . ALA A 1 72 ? 0.084 -1.177 -2.364 1.00 98.31 72 ALA A C 1
ATOM 618 O O . ALA A 1 72 ? 0.978 -1.719 -1.712 1.00 98.31 72 ALA A O 1
ATOM 619 N N . ALA A 1 73 ? 0.227 -0.850 -3.653 1.00 98.00 73 ALA A N 1
ATOM 620 C CA . ALA A 1 73 ? 1.448 -1.097 -4.414 1.00 98.00 73 ALA A CA 1
ATOM 621 C C . ALA A 1 73 ? 2.639 -0.306 -3.855 1.00 98.00 73 ALA A C 1
ATOM 623 O O . ALA A 1 73 ? 3.702 -0.877 -3.631 1.00 98.00 73 ALA A O 1
ATOM 624 N N . SER A 1 74 ? 2.459 0.986 -3.542 1.00 96.81 74 SER A N 1
ATOM 625 C CA . SER A 1 74 ? 3.522 1.804 -2.941 1.00 96.81 74 SER A CA 1
ATOM 626 C C . SER A 1 74 ? 3.958 1.287 -1.570 1.00 96.81 74 SER A C 1
ATOM 628 O O . SER A 1 74 ? 5.131 1.422 -1.225 1.00 96.81 74 SER A O 1
ATOM 630 N N . VAL A 1 75 ? 3.046 0.744 -0.761 1.00 98.00 75 VAL A N 1
ATOM 631 C CA . VAL A 1 75 ? 3.411 0.137 0.525 1.00 98.00 75 VAL A CA 1
ATOM 632 C C . VAL A 1 75 ? 4.206 -1.144 0.299 1.00 98.00 75 VAL A C 1
ATOM 634 O O . VAL A 1 75 ? 5.246 -1.298 0.931 1.00 98.00 75 VAL A O 1
ATOM 637 N N . LEU A 1 76 ? 3.801 -2.003 -0.640 1.00 98.31 76 LEU A N 1
ATOM 638 C CA . LEU A 1 76 ? 4.528 -3.236 -0.946 1.00 98.31 76 LEU A CA 1
ATOM 639 C C . LEU A 1 76 ? 5.974 -2.962 -1.394 1.00 98.31 76 LEU A C 1
ATOM 641 O O . LEU A 1 76 ? 6.916 -3.482 -0.800 1.00 98.31 76 LEU A O 1
ATOM 645 N N . VAL A 1 77 ? 6.153 -2.108 -2.404 1.00 97.31 77 VAL A N 1
ATOM 646 C CA . VAL A 1 77 ? 7.471 -1.909 -3.032 1.00 97.31 77 VAL A CA 1
ATOM 647 C C . VAL A 1 77 ? 8.369 -0.951 -2.255 1.00 97.31 77 VAL A C 1
ATOM 649 O O . VAL A 1 77 ? 9.582 -1.086 -2.303 1.00 97.31 77 VAL A O 1
ATOM 652 N N . LYS A 1 78 ? 7.806 0.010 -1.505 1.00 96.38 78 LYS A N 1
ATOM 653 C CA . LYS A 1 78 ? 8.608 0.993 -0.752 1.00 96.38 78 LYS A CA 1
ATOM 654 C C . LYS A 1 78 ? 8.680 0.652 0.727 1.00 96.38 78 LYS A C 1
ATOM 656 O O . LYS A 1 78 ? 9.758 0.364 1.228 1.00 96.38 78 LYS A O 1
ATOM 661 N N . HIS A 1 79 ? 7.542 0.644 1.425 1.00 97.31 79 HIS A N 1
ATOM 662 C CA . HIS A 1 79 ? 7.554 0.406 2.872 1.00 97.31 79 HIS A CA 1
ATOM 663 C C . HIS A 1 79 ? 8.007 -1.003 3.203 1.00 97.31 79 HIS A C 1
ATOM 665 O O . HIS A 1 79 ? 8.796 -1.138 4.124 1.00 97.31 79 HIS A O 1
ATOM 671 N N . LEU A 1 80 ? 7.528 -2.022 2.480 1.00 97.75 80 LEU A N 1
ATOM 672 C CA . LEU A 1 80 ? 7.858 -3.433 2.709 1.00 97.75 80 LEU A CA 1
ATOM 673 C C . LEU A 1 80 ? 9.083 -3.912 1.914 1.00 97.75 80 LEU A C 1
ATOM 675 O O . LEU A 1 80 ? 9.554 -5.019 2.160 1.00 97.75 80 LEU A O 1
ATOM 679 N N . LEU A 1 81 ? 9.591 -3.075 1.002 1.00 97.38 81 LEU A N 1
ATOM 680 C CA . LEU A 1 81 ? 10.743 -3.325 0.133 1.00 97.38 81 LEU A CA 1
ATOM 681 C C . LEU A 1 81 ? 10.679 -4.668 -0.624 1.00 97.38 81 LEU A C 1
ATOM 683 O O . LEU A 1 81 ? 11.706 -5.282 -0.902 1.00 97.38 81 LEU A O 1
ATOM 687 N N . GLN A 1 82 ? 9.468 -5.132 -0.944 1.00 98.19 82 GLN A N 1
ATOM 688 C CA . GLN A 1 82 ? 9.255 -6.366 -1.699 1.00 98.19 82 GLN A CA 1
ATOM 689 C C . GLN A 1 82 ? 9.404 -6.112 -3.209 1.00 98.19 82 GLN A C 1
ATOM 691 O O . GLN A 1 82 ? 9.064 -5.016 -3.670 1.00 98.19 82 GLN A O 1
ATOM 696 N N . PRO A 1 83 ? 9.826 -7.117 -3.997 1.00 97.69 83 PRO A N 1
ATOM 697 C CA . PRO A 1 83 ? 9.819 -7.026 -5.452 1.00 97.69 83 PRO A CA 1
ATOM 698 C C . PRO A 1 83 ? 8.422 -6.696 -5.990 1.00 97.69 83 PRO A C 1
ATOM 700 O O . PRO A 1 83 ? 7.415 -7.287 -5.587 1.00 97.69 83 PRO A O 1
ATOM 703 N N . TRP A 1 84 ? 8.343 -5.774 -6.949 1.00 97.50 84 TRP A N 1
ATOM 704 C CA . TRP A 1 84 ? 7.070 -5.394 -7.572 1.00 97.50 84 TRP A CA 1
ATOM 705 C C . TRP A 1 84 ? 6.427 -6.561 -8.335 1.00 97.50 84 TRP A C 1
ATOM 707 O O . TRP A 1 84 ? 5.202 -6.620 -8.446 1.00 97.50 84 TRP A O 1
ATOM 717 N N . GLN A 1 85 ? 7.233 -7.513 -8.811 1.00 98.00 85 GLN A N 1
ATOM 718 C CA . GLN A 1 85 ? 6.779 -8.711 -9.512 1.00 98.00 85 GLN A CA 1
ATOM 719 C C . GLN A 1 85 ? 5.874 -9.582 -8.634 1.00 98.00 85 GLN A C 1
ATOM 721 O O . GLN A 1 85 ? 4.924 -10.176 -9.140 1.00 98.00 85 GLN A O 1
ATOM 726 N N . ASP A 1 86 ? 6.124 -9.644 -7.324 1.00 98.38 86 ASP A N 1
ATOM 727 C CA . ASP A 1 86 ? 5.293 -10.428 -6.403 1.00 98.38 86 ASP A CA 1
ATOM 728 C C . ASP A 1 86 ? 3.903 -9.805 -6.240 1.00 98.38 86 ASP A C 1
ATOM 730 O O . ASP A 1 86 ? 2.889 -10.505 -6.191 1.00 98.38 86 ASP A O 1
ATOM 734 N N . GLY A 1 87 ? 3.846 -8.472 -6.241 1.00 98.44 87 GLY A N 1
ATOM 735 C CA . GLY A 1 87 ? 2.598 -7.724 -6.306 1.00 98.44 87 GLY A CA 1
ATOM 736 C C . GLY A 1 87 ? 1.872 -7.907 -7.638 1.00 98.44 87 GLY A C 1
ATOM 737 O O . GLY A 1 87 ? 0.666 -8.160 -7.649 1.00 98.44 87 GLY A O 1
ATOM 738 N N . ALA A 1 88 ? 2.605 -7.834 -8.753 1.00 98.38 88 ALA A N 1
ATOM 739 C CA . ALA A 1 88 ? 2.064 -8.016 -10.098 1.00 98.38 88 ALA A CA 1
ATOM 740 C C . ALA A 1 88 ? 1.424 -9.394 -10.283 1.00 98.38 88 ALA A C 1
ATOM 742 O O . ALA A 1 88 ? 0.303 -9.466 -10.787 1.00 98.38 88 ALA A O 1
ATOM 743 N N . LYS A 1 89 ? 2.085 -10.458 -9.809 1.00 98.50 89 LYS A N 1
ATOM 744 C CA . LYS A 1 89 ? 1.549 -11.828 -9.799 1.00 98.50 89 LYS A CA 1
ATOM 745 C C . LYS A 1 89 ? 0.291 -11.938 -8.941 1.00 98.50 89 LYS A C 1
ATOM 747 O O . LYS A 1 89 ? -0.719 -12.448 -9.404 1.00 98.50 89 LYS A O 1
ATOM 752 N N . TRP A 1 90 ? 0.309 -11.388 -7.724 1.00 98.69 90 TRP A N 1
ATOM 753 C CA . TRP A 1 90 ? -0.878 -11.409 -6.864 1.00 98.69 90 TRP A CA 1
ATOM 754 C C . TRP A 1 90 ? -2.076 -10.701 -7.508 1.00 98.69 90 TRP A C 1
ATOM 756 O O . TRP A 1 90 ? -3.194 -11.205 -7.461 1.00 98.69 90 TRP A O 1
ATOM 766 N N . PHE A 1 91 ? -1.850 -9.540 -8.125 1.00 98.62 91 PHE A N 1
ATOM 767 C CA . PHE A 1 91 ? -2.897 -8.785 -8.815 1.00 98.62 91 PHE A CA 1
ATOM 768 C C . PHE A 1 91 ? -3.406 -9.510 -10.059 1.00 98.62 91 PHE A C 1
ATOM 770 O O . PHE A 1 91 ? -4.608 -9.499 -10.301 1.00 98.62 91 PHE A O 1
ATOM 777 N N . TRP A 1 92 ? -2.522 -10.175 -10.803 1.00 98.44 92 TRP A N 1
ATOM 778 C CA . TRP A 1 92 ? -2.900 -11.015 -11.937 1.00 98.44 92 TRP A CA 1
ATOM 779 C C . TRP A 1 92 ? -3.869 -12.132 -11.531 1.00 98.44 92 TRP A C 1
ATOM 781 O O . TRP A 1 92 ? -4.874 -12.343 -12.200 1.00 98.44 92 TRP A O 1
ATOM 791 N N . ASP A 1 93 ? -3.613 -12.782 -10.394 1.00 98.38 93 ASP A N 1
ATOM 792 C CA . ASP A 1 93 ? -4.415 -13.917 -9.924 1.00 98.38 93 ASP A CA 1
ATOM 793 C C . ASP A 1 93 ? -5.737 -13.514 -9.246 1.00 98.38 93 ASP A C 1
ATOM 795 O O . ASP A 1 93 ? -6.591 -14.367 -9.004 1.00 98.38 93 ASP A O 1
ATOM 799 N N . THR A 1 94 ? -5.910 -12.239 -8.881 1.00 98.50 94 THR A N 1
ATOM 800 C CA . THR A 1 94 ? -7.028 -11.803 -8.021 1.00 98.50 94 THR A CA 1
ATOM 801 C C . THR A 1 94 ? -7.910 -10.713 -8.614 1.00 98.50 94 THR A C 1
ATOM 803 O O . THR A 1 94 ? -9.040 -10.549 -8.157 1.00 98.50 94 THR A O 1
ATOM 806 N N . LEU A 1 95 ? -7.444 -9.968 -9.618 1.00 98.50 95 LEU A N 1
ATOM 807 C CA . LEU A 1 95 ? -8.250 -8.944 -10.274 1.00 98.50 95 LEU A CA 1
ATOM 808 C C . LEU A 1 95 ? -9.082 -9.531 -11.413 1.00 98.50 95 LEU A C 1
ATOM 810 O O . LEU A 1 95 ? -8.546 -10.123 -12.344 1.00 98.50 95 LEU A O 1
ATOM 814 N N . VAL A 1 96 ? -10.388 -9.256 -11.416 1.00 98.06 96 VAL A N 1
ATOM 815 C CA . VAL A 1 96 ? -11.259 -9.584 -12.563 1.00 98.06 96 VAL A CA 1
ATOM 816 C C . VAL A 1 96 ? -10.947 -8.734 -13.795 1.00 98.06 96 VAL A C 1
ATOM 818 O O . VAL A 1 96 ? -11.309 -9.102 -14.906 1.00 98.06 96 VAL A O 1
ATOM 821 N N . ASP A 1 97 ? -10.291 -7.589 -13.594 1.00 97.56 97 ASP A N 1
ATOM 822 C CA . ASP A 1 97 ? -9.837 -6.681 -14.647 1.00 97.56 97 ASP A CA 1
ATOM 823 C C . ASP A 1 97 ? -8.327 -6.786 -14.913 1.00 97.56 97 ASP A C 1
ATOM 825 O O . ASP A 1 97 ? -7.728 -5.842 -15.434 1.00 97.56 97 ASP A O 1
ATOM 829 N N . ALA A 1 98 ? -7.706 -7.916 -14.549 1.00 97.12 98 ALA A N 1
ATOM 830 C CA . ALA A 1 98 ? -6.300 -8.171 -14.824 1.00 97.12 98 ALA A CA 1
ATOM 831 C C . ALA A 1 98 ? -5.998 -8.024 -16.327 1.00 97.12 98 ALA A C 1
ATOM 833 O O . ALA A 1 98 ? -6.520 -8.744 -17.175 1.00 97.12 98 ALA A O 1
ATOM 834 N N . ASP A 1 99 ? -5.123 -7.074 -16.642 1.00 98.06 99 ASP A N 1
ATOM 835 C CA . ASP A 1 99 ? -4.654 -6.752 -17.985 1.00 98.06 99 ASP A CA 1
ATOM 836 C C . ASP A 1 99 ? -3.136 -6.618 -17.919 1.00 98.06 99 ASP A C 1
ATOM 838 O O . ASP A 1 99 ? -2.624 -5.859 -17.094 1.00 98.06 99 ASP A O 1
ATOM 842 N N . LEU A 1 100 ? -2.409 -7.369 -18.750 1.00 97.69 100 LEU A N 1
ATOM 843 C CA . LEU A 1 100 ? -0.954 -7.488 -18.629 1.00 97.69 100 LEU A CA 1
ATOM 844 C C . LEU A 1 100 ? -0.277 -6.118 -18.732 1.00 97.69 100 LEU A C 1
ATOM 846 O O . LEU A 1 100 ? 0.512 -5.746 -17.868 1.00 97.69 100 LEU A O 1
ATOM 850 N N . ALA A 1 101 ? -0.650 -5.342 -19.747 1.00 97.31 101 ALA A N 1
ATOM 851 C CA . ALA A 1 101 ? -0.067 -4.037 -20.013 1.00 97.31 101 ALA A CA 1
ATOM 852 C C . ALA A 1 101 ? -0.342 -3.038 -18.877 1.00 97.31 101 ALA A C 1
ATOM 854 O O . ALA A 1 101 ? 0.574 -2.380 -18.380 1.00 97.31 101 ALA A O 1
ATOM 855 N N . SER A 1 102 ? -1.594 -2.953 -18.425 1.00 97.06 102 SER A N 1
ATOM 856 C CA . SER A 1 102 ? -2.002 -2.032 -17.360 1.00 97.06 102 SER A CA 1
ATOM 857 C C . SER A 1 102 ? -1.431 -2.434 -15.997 1.00 97.06 102 SER A C 1
ATOM 859 O O . SER A 1 102 ? -1.011 -1.567 -15.227 1.00 97.06 102 SER A O 1
ATOM 861 N N . ASN A 1 103 ? -1.380 -3.737 -15.699 1.00 97.44 103 ASN A N 1
ATOM 862 C CA . ASN A 1 103 ? -0.815 -4.264 -14.459 1.00 97.44 103 ASN A CA 1
ATOM 863 C C . ASN A 1 103 ? 0.695 -3.991 -14.403 1.00 97.44 103 ASN A C 1
ATOM 865 O O . ASN A 1 103 ? 1.173 -3.390 -13.441 1.00 97.44 103 ASN A O 1
ATOM 869 N N . THR A 1 104 ? 1.431 -4.333 -15.465 1.00 96.88 104 THR A N 1
ATOM 870 C CA . THR A 1 104 ? 2.868 -4.049 -15.582 1.00 96.88 104 THR A CA 1
ATOM 871 C C . THR A 1 104 ? 3.160 -2.557 -15.444 1.00 96.88 104 THR A C 1
ATOM 873 O O . THR A 1 104 ? 3.999 -2.175 -14.626 1.00 96.88 104 THR A O 1
ATOM 876 N N . LEU A 1 105 ? 2.433 -1.701 -16.172 1.00 96.25 105 LEU A N 1
ATOM 877 C CA . LEU A 1 105 ? 2.608 -0.250 -16.093 1.00 96.25 105 LEU A CA 1
ATOM 878 C C . LEU A 1 105 ? 2.411 0.268 -14.661 1.00 96.25 105 LEU A C 1
ATOM 880 O O . LEU A 1 105 ? 3.247 1.014 -14.153 1.00 96.25 105 LEU A O 1
ATOM 884 N N . GLY A 1 106 ? 1.328 -0.142 -13.994 1.00 96.06 106 GLY A N 1
ATOM 885 C CA . GLY A 1 106 ? 1.014 0.302 -12.637 1.00 96.06 106 GLY A CA 1
ATOM 886 C C . GLY A 1 106 ? 2.068 -0.110 -11.605 1.00 96.06 106 GLY A C 1
ATOM 887 O O . GLY A 1 106 ? 2.480 0.713 -10.781 1.00 96.06 106 GLY A O 1
ATOM 888 N N . TRP A 1 107 ? 2.537 -1.358 -11.662 1.00 97.56 107 TRP A N 1
ATOM 889 C CA . TRP A 1 107 ? 3.545 -1.869 -10.730 1.00 97.56 107 TRP A CA 1
ATOM 890 C C . TRP A 1 107 ? 4.912 -1.231 -10.936 1.00 97.56 107 TRP A C 1
ATOM 892 O O . TRP A 1 107 ? 5.536 -0.810 -9.959 1.00 97.56 107 TRP A O 1
ATOM 902 N N . GLN A 1 108 ? 5.349 -1.071 -12.186 1.00 96.44 108 GLN A N 1
ATOM 903 C CA . GLN A 1 108 ? 6.613 -0.395 -12.463 1.00 96.44 108 GLN A CA 1
ATOM 904 C C . GLN A 1 108 ? 6.562 1.103 -12.126 1.00 96.44 108 GLN A C 1
ATOM 906 O O . GLN A 1 108 ? 7.549 1.667 -11.645 1.00 96.44 108 GLN A O 1
ATOM 911 N N . TRP A 1 109 ? 5.407 1.753 -12.309 1.00 95.38 109 TRP A N 1
ATOM 912 C CA . TRP A 1 109 ? 5.202 3.136 -11.876 1.00 95.38 109 TRP A CA 1
ATOM 913 C C . TRP A 1 109 ? 5.337 3.277 -10.353 1.00 95.38 109 TRP A C 1
ATOM 915 O O . TRP A 1 109 ? 6.033 4.173 -9.870 1.00 95.38 109 TRP A O 1
ATOM 925 N N . ALA A 1 110 ? 4.728 2.368 -9.581 1.00 95.00 110 ALA A N 1
ATOM 926 C CA . ALA A 1 110 ? 4.847 2.356 -8.121 1.00 95.00 110 ALA A CA 1
ATOM 927 C C . ALA A 1 110 ? 6.284 2.053 -7.658 1.00 95.00 110 ALA A C 1
ATOM 929 O O . ALA A 1 110 ? 6.773 2.677 -6.711 1.00 95.00 110 ALA A O 1
ATOM 930 N N . GLY A 1 111 ? 6.959 1.132 -8.353 1.00 93.94 111 GLY A N 1
ATOM 931 C CA . GLY A 1 111 ? 8.346 0.732 -8.121 1.00 93.94 111 GLY A CA 1
ATOM 932 C C . GLY A 1 111 ? 9.395 1.739 -8.595 1.00 93.94 111 GLY A C 1
ATOM 933 O O . GLY A 1 111 ? 10.579 1.488 -8.415 1.00 93.94 111 GLY A O 1
ATOM 934 N N . GLY A 1 112 ? 9.006 2.876 -9.187 1.00 93.31 112 GLY A N 1
ATOM 935 C CA . GLY A 1 112 ? 9.945 3.908 -9.655 1.00 93.31 112 GLY A CA 1
ATOM 936 C C . GLY A 1 112 ? 10.795 3.512 -10.872 1.00 93.31 112 GLY A C 1
ATOM 937 O O . GLY A 1 112 ? 11.684 4.274 -11.264 1.00 93.31 112 GLY A O 1
ATOM 938 N N . CYS A 1 113 ? 10.523 2.343 -11.456 1.00 93.25 113 CYS A N 1
ATOM 939 C CA . CYS A 1 113 ? 11.332 1.694 -12.484 1.00 93.25 113 CYS A CA 1
ATOM 940 C C . CYS A 1 113 ? 10.673 1.678 -13.877 1.00 93.25 113 CYS A C 1
ATOM 942 O O . CYS A 1 113 ? 11.280 1.195 -14.829 1.00 93.25 113 CYS A O 1
ATOM 944 N N . GLY A 1 114 ? 9.455 2.222 -13.996 1.00 88.69 114 GLY A N 1
ATOM 945 C CA . GLY A 1 114 ? 8.686 2.326 -15.241 1.00 88.69 114 GLY A CA 1
ATOM 946 C 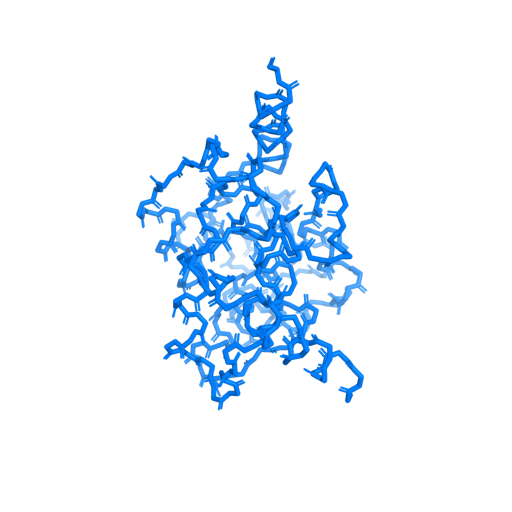C . GLY A 1 114 ? 8.734 3.700 -15.916 1.00 88.69 114 GLY A C 1
ATOM 947 O O . GLY A 1 114 ? 9.361 4.643 -15.426 1.00 88.69 114 GLY A O 1
ATOM 948 N N . ALA A 1 115 ? 8.025 3.821 -17.040 1.00 82.00 115 ALA A N 1
ATOM 949 C CA . ALA A 1 115 ? 7.831 5.088 -17.744 1.00 82.00 115 ALA A CA 1
ATOM 950 C C . ALA A 1 115 ? 6.990 6.060 -16.902 1.00 82.00 115 ALA A C 1
ATOM 952 O O . ALA A 1 115 ? 6.062 5.638 -16.208 1.00 82.00 115 ALA A O 1
ATOM 953 N N . ASP A 1 116 ? 7.331 7.352 -16.945 1.00 79.50 116 ASP A N 1
ATOM 954 C CA . ASP A 1 116 ? 6.674 8.423 -16.174 1.00 79.50 116 ASP A CA 1
ATOM 955 C C . ASP A 1 116 ? 6.509 8.115 -14.674 1.00 79.50 116 ASP A C 1
ATOM 957 O O . ASP A 1 116 ? 5.611 8.630 -13.994 1.00 79.50 116 ASP A O 1
ATOM 961 N N . ALA A 1 117 ? 7.379 7.252 -14.139 1.00 77.75 117 ALA A N 1
ATOM 962 C CA . ALA A 1 117 ? 7.315 6.838 -12.754 1.00 77.75 117 ALA A CA 1
ATOM 963 C C . ALA A 1 117 ? 7.591 8.028 -11.835 1.00 77.75 117 ALA A C 1
ATOM 965 O O . ALA A 1 117 ? 8.544 8.792 -12.024 1.00 77.75 117 ALA A O 1
ATOM 966 N N . ALA A 1 118 ? 6.765 8.172 -10.796 1.00 69.62 118 ALA A N 1
ATOM 967 C CA . ALA A 1 118 ? 7.074 9.114 -9.734 1.00 69.62 118 ALA A CA 1
ATOM 968 C C . ALA A 1 118 ? 8.477 8.788 -9.189 1.00 69.62 118 ALA A C 1
ATOM 970 O O . ALA A 1 118 ? 8.770 7.609 -8.959 1.00 69.62 118 ALA A O 1
ATOM 971 N N . PRO A 1 119 ? 9.341 9.794 -8.950 1.00 81.50 119 PRO A N 1
ATOM 972 C CA . PRO A 1 119 ? 10.688 9.533 -8.466 1.00 81.50 119 PRO A CA 1
ATOM 973 C C . PRO A 1 119 ? 10.663 8.617 -7.241 1.00 81.50 119 PRO A C 1
ATOM 975 O O . PRO A 1 119 ? 9.862 8.842 -6.329 1.00 81.50 119 PRO A O 1
ATOM 978 N N . TYR A 1 120 ? 11.520 7.589 -7.214 1.00 84.50 120 TYR A N 1
ATOM 979 C CA . TYR A 1 120 ? 11.446 6.520 -6.209 1.00 84.50 120 TYR A CA 1
ATOM 980 C C . TYR A 1 120 ? 11.406 7.062 -4.771 1.00 84.50 120 TYR A C 1
ATOM 982 O O . TYR A 1 120 ? 10.584 6.618 -3.968 1.00 84.50 120 TYR A O 1
ATOM 990 N N . PHE A 1 121 ? 12.185 8.117 -4.495 1.00 85.12 121 PHE A N 1
ATOM 991 C CA . PHE A 1 121 ? 12.254 8.804 -3.201 1.00 85.12 121 PHE A CA 1
ATOM 992 C C . PHE A 1 121 ? 10.922 9.394 -2.698 1.00 85.12 121 PHE A C 1
ATOM 994 O O . PHE A 1 121 ? 10.806 9.740 -1.522 1.00 85.12 121 PHE A O 1
ATOM 1001 N N . ARG A 1 122 ? 9.893 9.518 -3.548 1.00 86.88 122 ARG A N 1
ATOM 1002 C CA . ARG A 1 122 ? 8.533 9.869 -3.117 1.00 86.88 122 ARG A CA 1
ATOM 1003 C C . ARG A 1 122 ? 7.848 8.651 -2.501 1.00 86.88 122 ARG A C 1
ATOM 1005 O O . ARG A 1 122 ? 7.126 7.918 -3.177 1.00 86.88 122 ARG A O 1
ATOM 1012 N N . VAL A 1 123 ? 8.075 8.440 -1.211 1.00 90.56 123 VAL A N 1
ATOM 1013 C CA . VAL A 1 123 ? 7.411 7.400 -0.416 1.00 90.56 123 VAL A CA 1
ATOM 1014 C C . VAL A 1 123 ? 6.095 7.955 0.140 1.00 90.56 123 VAL A C 1
ATOM 1016 O O . VAL A 1 123 ? 6.106 8.901 0.926 1.00 90.56 123 VAL A O 1
ATOM 1019 N N . PHE A 1 124 ? 4.950 7.411 -0.285 1.00 88.12 124 PHE A N 1
ATOM 1020 C CA . PHE A 1 124 ? 3.646 7.870 0.202 1.00 88.12 124 PHE A CA 1
ATOM 1021 C C . PHE A 1 124 ? 3.382 7.377 1.618 1.00 88.12 124 PHE A C 1
ATOM 1023 O O . PHE A 1 124 ? 3.371 6.175 1.838 1.00 88.12 124 PHE A O 1
ATOM 1030 N N . ASN A 1 125 ? 3.078 8.279 2.549 1.00 95.31 125 ASN A N 1
ATOM 1031 C CA . ASN A 1 125 ? 2.591 7.882 3.865 1.00 95.31 125 ASN A CA 1
ATOM 1032 C C . ASN A 1 125 ? 1.154 7.320 3.734 1.00 95.31 125 ASN A C 1
ATOM 1034 O O . ASN A 1 125 ? 0.254 8.096 3.390 1.00 95.31 125 ASN A O 1
ATOM 1038 N N . PRO A 1 126 ? 0.909 6.017 3.986 1.00 96.38 126 PRO A N 1
ATOM 1039 C CA . PRO A 1 126 ? -0.420 5.422 3.854 1.00 96.38 126 PRO A CA 1
ATOM 1040 C C . PRO A 1 126 ? -1.462 6.072 4.772 1.00 96.38 126 PRO A C 1
ATOM 1042 O O . PRO A 1 126 ? -2.613 6.172 4.359 1.00 96.38 126 PRO A O 1
ATOM 1045 N N . VAL A 1 127 ? -1.077 6.587 5.945 1.00 97.88 127 VAL A N 1
ATOM 1046 C CA . VAL A 1 127 ? -1.993 7.299 6.856 1.00 97.88 127 VAL A CA 1
ATOM 1047 C C . VAL A 1 127 ? -2.516 8.569 6.198 1.00 97.88 127 VAL A C 1
ATOM 1049 O O . VAL A 1 127 ? -3.721 8.724 6.040 1.00 97.88 127 VAL A O 1
ATOM 1052 N N . LEU A 1 128 ? -1.615 9.424 5.700 1.00 97.88 128 LEU A N 1
ATOM 1053 C CA . LEU A 1 128 ? -2.000 10.671 5.026 1.00 97.88 128 LEU A CA 1
ATOM 1054 C C . LEU A 1 128 ? -2.802 10.412 3.743 1.00 97.88 128 LEU A C 1
ATOM 1056 O O . LEU A 1 128 ? -3.641 11.220 3.351 1.00 97.88 128 LEU A O 1
ATOM 1060 N N . GLN A 1 129 ? -2.537 9.300 3.047 1.00 97.88 129 GLN A N 1
ATOM 1061 C CA . GLN A 1 129 ? -3.354 8.902 1.899 1.00 97.88 129 GLN A CA 1
ATOM 1062 C C . GLN A 1 129 ? -4.757 8.456 2.336 1.00 97.88 129 GLN A C 1
ATOM 1064 O O . GLN A 1 129 ? -5.727 8.837 1.684 1.00 97.88 129 GLN A O 1
ATOM 1069 N N . GLY A 1 130 ? -4.869 7.695 3.427 1.00 98.12 130 GLY A N 1
ATOM 1070 C CA . GLY A 1 130 ? -6.144 7.315 4.033 1.00 98.12 130 GLY A CA 1
ATOM 1071 C C . GLY A 1 130 ? -6.956 8.535 4.460 1.00 98.12 130 GLY A C 1
ATOM 1072 O O . GLY A 1 130 ? -8.060 8.729 3.968 1.00 98.12 130 GLY A O 1
ATOM 1073 N N . GLU A 1 131 ? -6.373 9.427 5.261 1.00 98.31 131 GLU A N 1
ATOM 1074 C CA . GLU A 1 131 ? -7.021 10.664 5.726 1.00 98.31 131 GLU A CA 1
ATOM 1075 C C . GLU A 1 131 ? -7.487 11.555 4.561 1.00 98.31 131 GLU A C 1
ATOM 1077 O O . GLU A 1 131 ? -8.538 12.187 4.633 1.00 98.31 131 GLU A O 1
ATOM 1082 N N . LYS A 1 132 ? -6.736 11.586 3.451 1.00 98.25 132 LYS A N 1
ATOM 1083 C CA . LYS A 1 132 ? -7.087 12.388 2.272 1.00 98.25 132 LYS A CA 1
ATOM 1084 C C . LYS A 1 132 ? -8.202 11.781 1.419 1.00 98.25 132 LYS A C 1
ATOM 1086 O O . LYS A 1 132 ? -9.020 12.525 0.882 1.00 98.25 132 LYS A O 1
ATOM 1091 N N . PHE A 1 133 ? -8.179 10.467 1.195 1.00 98.19 133 PHE A N 1
ATOM 1092 C CA . PHE A 1 133 ? -9.061 9.799 0.225 1.00 98.19 133 PHE A CA 1
ATOM 1093 C C . PHE A 1 133 ? -10.209 9.009 0.867 1.00 98.19 133 PHE A C 1
ATOM 1095 O O . PHE A 1 133 ? -11.112 8.583 0.154 1.00 98.19 133 PHE A O 1
ATOM 1102 N N . ASP A 1 134 ? -10.186 8.848 2.187 1.00 98.50 134 ASP A N 1
ATOM 1103 C CA . ASP A 1 134 ? -11.232 8.251 3.017 1.00 98.50 134 ASP A CA 1
ATOM 1104 C C . ASP A 1 134 ? -11.355 9.031 4.349 1.00 98.50 134 ASP A C 1
ATOM 1106 O O . ASP A 1 134 ? -11.109 8.481 5.424 1.00 98.50 134 ASP A O 1
ATOM 1110 N N . PRO A 1 135 ? -11.689 10.338 4.315 1.00 98.19 135 PRO A N 1
ATOM 1111 C CA . PRO A 1 135 ? -11.580 11.229 5.478 1.00 98.19 135 PRO A CA 1
ATOM 1112 C C . PRO A 1 135 ? -12.466 10.837 6.667 1.00 98.19 135 PRO A C 1
ATOM 1114 O O . PRO A 1 135 ? -12.123 11.135 7.807 1.00 98.19 135 PRO A O 1
ATOM 1117 N N . GLN A 1 136 ? -13.599 10.172 6.422 1.00 98.38 136 GLN A N 1
ATOM 1118 C CA . GLN A 1 136 ? -14.497 9.675 7.478 1.00 98.38 136 GLN A CA 1
ATOM 1119 C C . GLN A 1 136 ? -14.200 8.220 7.881 1.00 98.38 136 GLN A C 1
ATOM 1121 O O . GLN A 1 136 ? -14.695 7.726 8.903 1.00 98.38 136 GLN A O 1
ATOM 1126 N N . GLY A 1 137 ? -13.356 7.534 7.105 1.00 98.50 137 GLY A N 1
ATOM 1127 C CA . GLY A 1 137 ? -13.002 6.142 7.332 1.00 98.50 137 GLY A CA 1
ATOM 1128 C C . GLY A 1 137 ? -14.032 5.131 6.830 1.00 98.50 137 GLY A C 1
ATOM 1129 O O . GLY A 1 137 ? -13.930 3.957 7.172 1.00 98.50 137 GLY A O 1
ATOM 1130 N N . ASP A 1 138 ? -15.051 5.547 6.079 1.00 98.62 138 ASP A N 1
ATOM 1131 C CA . ASP A 1 138 ? -16.164 4.678 5.680 1.00 98.62 138 ASP A CA 1
ATOM 1132 C C . ASP A 1 138 ? -15.688 3.491 4.837 1.00 98.62 138 ASP A C 1
ATOM 1134 O O . ASP A 1 138 ? -16.173 2.366 5.002 1.00 98.62 138 ASP A O 1
ATOM 1138 N N . TYR A 1 139 ? -14.694 3.715 3.971 1.00 98.81 139 TYR A N 1
ATOM 1139 C CA . TYR A 1 139 ? -14.090 2.640 3.191 1.00 98.81 139 TYR A CA 1
ATOM 1140 C C . TYR A 1 139 ? -13.359 1.644 4.097 1.00 98.81 139 TYR A C 1
ATOM 1142 O O . TYR A 1 139 ? -13.557 0.433 3.963 1.00 98.81 139 TYR A O 1
ATOM 1150 N N . VAL A 1 140 ? -12.571 2.132 5.061 1.00 98.81 140 VAL A N 1
ATOM 1151 C CA . VAL A 1 140 ? -11.906 1.266 6.042 1.00 98.81 140 VAL A CA 1
ATOM 1152 C C . VAL A 1 140 ? -12.919 0.495 6.887 1.00 98.81 140 VAL A C 1
ATOM 1154 O O . VAL A 1 140 ? -12.796 -0.722 6.988 1.00 98.81 140 VAL A O 1
ATOM 1157 N N . ARG A 1 141 ? -13.961 1.139 7.430 1.00 98.69 141 ARG A N 1
ATOM 1158 C CA . ARG A 1 141 ? -14.998 0.461 8.238 1.00 98.69 141 ARG A CA 1
ATOM 1159 C C . ARG A 1 141 ? -15.683 -0.662 7.469 1.00 98.69 141 ARG A C 1
ATOM 1161 O O . ARG A 1 141 ? -15.989 -1.699 8.050 1.00 98.69 141 ARG A O 1
ATOM 1168 N N . LYS A 1 142 ? -15.924 -0.454 6.171 1.00 98.62 142 LYS A N 1
ATOM 1169 C CA . LYS A 1 142 ? -16.593 -1.433 5.309 1.00 98.62 142 LYS A CA 1
ATOM 1170 C C . LYS A 1 142 ? -15.786 -2.723 5.157 1.00 98.62 142 LYS A C 1
ATOM 1172 O O . LYS A 1 142 ? -16.369 -3.802 5.203 1.00 98.62 142 LYS A O 1
ATOM 1177 N N . TYR A 1 143 ? -14.474 -2.621 4.943 1.00 98.75 143 TYR A N 1
ATOM 1178 C CA . TYR A 1 143 ? -13.627 -3.782 4.629 1.00 98.75 143 TYR A CA 1
ATOM 1179 C C . TYR A 1 143 ? -12.787 -4.281 5.815 1.00 98.75 143 TYR A C 1
ATOM 1181 O O . TYR A 1 143 ? -12.276 -5.401 5.782 1.00 98.75 143 TYR A O 1
ATOM 1189 N N . VAL A 1 144 ? -12.679 -3.490 6.882 1.00 98.75 144 VAL A N 1
ATOM 1190 C CA . VAL A 1 144 ? -11.985 -3.812 8.135 1.00 98.75 144 VAL A CA 1
ATOM 1191 C C . VAL A 1 144 ? -12.986 -3.666 9.292 1.00 98.75 144 VAL A C 1
ATOM 1193 O O . VAL A 1 144 ? -12.935 -2.693 10.050 1.00 98.75 144 VAL A O 1
ATOM 1196 N N . PRO A 1 145 ? -13.949 -4.600 9.420 1.00 98.06 145 PRO A N 1
ATOM 1197 C CA . PRO A 1 145 ? -15.069 -4.469 10.353 1.00 98.06 145 PRO A CA 1
ATOM 1198 C C . PRO A 1 145 ? -14.637 -4.423 11.823 1.00 98.06 145 PRO A C 1
ATOM 1200 O O . PRO A 1 145 ? -15.340 -3.848 12.651 1.00 98.06 145 PRO A O 1
ATOM 1203 N N . GLU A 1 146 ? -13.469 -4.964 12.168 1.00 98.38 146 GLU A N 1
ATOM 1204 C CA . GLU A 1 146 ? -12.903 -4.832 13.510 1.00 98.38 146 GLU A CA 1
ATOM 1205 C C . GLU A 1 146 ? -12.574 -3.374 13.889 1.00 98.38 146 GLU A C 1
ATOM 1207 O O . GLU A 1 146 ? -12.554 -3.050 15.072 1.00 98.38 146 GLU A O 1
ATOM 1212 N N . LEU A 1 147 ? -12.385 -2.477 12.911 1.00 98.62 147 LEU A N 1
ATOM 1213 C CA . LEU A 1 147 ? -12.192 -1.037 13.123 1.00 98.62 147 LEU A CA 1
ATOM 1214 C C . LEU A 1 147 ? -13.490 -0.228 12.950 1.00 98.62 147 LEU A C 1
ATOM 1216 O O . LEU A 1 147 ? -13.460 1.001 13.016 1.00 98.62 147 LEU A O 1
ATOM 1220 N N . ALA A 1 148 ? -14.647 -0.878 12.765 1.00 98.38 148 ALA A N 1
ATOM 1221 C CA . ALA A 1 148 ? -15.907 -0.212 12.422 1.00 98.38 148 ALA A CA 1
ATOM 1222 C C . ALA A 1 148 ? -16.364 0.855 13.432 1.00 98.38 148 ALA A C 1
ATOM 1224 O O . ALA A 1 148 ? -17.115 1.754 13.060 1.00 98.38 148 ALA A O 1
ATOM 1225 N N . LYS A 1 149 ? -15.904 0.790 14.689 1.00 98.44 149 LYS A N 1
ATOM 1226 C CA . LYS A 1 149 ? -16.230 1.748 15.763 1.00 98.44 149 LYS A CA 1
ATOM 1227 C C . LYS A 1 149 ? -15.121 2.763 16.067 1.00 98.44 149 LYS A C 1
ATOM 1229 O O . LYS A 1 149 ? -15.314 3.619 16.924 1.00 98.44 149 LYS A O 1
ATOM 1234 N N . MET A 1 150 ? -13.973 2.698 15.389 1.0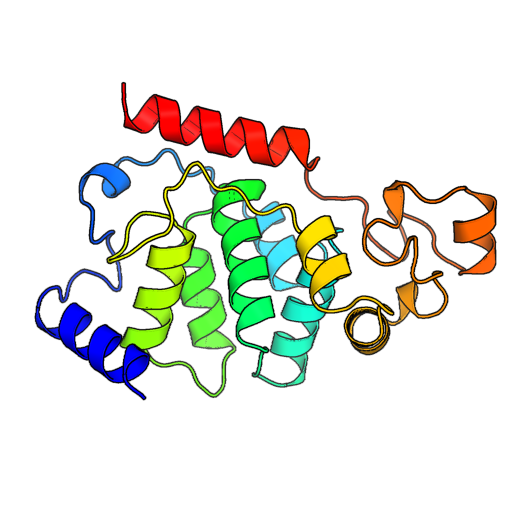0 98.50 150 MET A N 1
ATOM 1235 C CA . MET A 1 150 ? -12.871 3.644 15.612 1.00 98.50 150 MET A CA 1
ATOM 1236 C C . MET A 1 150 ? -13.276 5.064 15.200 1.00 98.50 150 MET A C 1
ATOM 1238 O O . MET A 1 150 ? -13.820 5.213 14.114 1.00 98.50 150 MET A O 1
ATOM 1242 N N . PRO A 1 151 ? -13.016 6.130 15.970 1.00 98.38 151 PRO A N 1
ATOM 1243 C CA . PRO A 1 151 ? -13.267 7.497 15.503 1.00 98.38 151 PRO A CA 1
ATOM 1244 C C . PRO A 1 151 ? -12.466 7.829 14.232 1.00 98.38 151 PRO A C 1
ATOM 1246 O O . PRO A 1 151 ? -11.372 7.298 14.042 1.00 98.38 151 PRO A O 1
ATOM 1249 N N . ALA A 1 152 ? -12.988 8.711 13.371 1.00 98.25 152 ALA A N 1
ATOM 1250 C CA . ALA A 1 152 ? -12.346 9.069 12.095 1.00 98.25 152 ALA A CA 1
ATOM 1251 C C . ALA A 1 152 ? -10.910 9.603 12.270 1.00 98.25 152 ALA A C 1
ATOM 1253 O O . ALA A 1 152 ? -10.033 9.275 11.479 1.00 98.25 152 ALA A O 1
ATOM 1254 N N . GLU A 1 153 ? -10.650 10.332 13.358 1.00 98.19 153 GLU A N 1
ATOM 1255 C CA . GLU A 1 153 ? -9.319 10.827 13.745 1.00 98.19 153 GLU A CA 1
ATOM 1256 C C . GLU A 1 153 ? -8.257 9.716 13.858 1.00 98.19 153 GLU A C 1
ATOM 1258 O O . GLU A 1 153 ? -7.085 9.928 13.551 1.00 98.19 153 GLU A O 1
ATOM 1263 N N . TRP A 1 154 ? -8.671 8.519 14.277 1.00 98.56 154 TRP A N 1
ATOM 1264 C CA . TRP A 1 154 ? -7.775 7.414 14.621 1.00 98.56 154 TRP A CA 1
ATOM 1265 C C . TRP A 1 154 ? -7.875 6.233 13.661 1.00 98.56 154 TRP A C 1
ATOM 1267 O O . TRP A 1 154 ? -7.046 5.326 13.717 1.00 98.56 154 TRP A O 1
ATOM 1277 N N . ILE A 1 155 ? -8.874 6.209 12.775 1.00 98.69 155 ILE A N 1
ATOM 1278 C CA . ILE A 1 155 ? -9.171 5.024 11.966 1.00 98.69 155 ILE A CA 1
ATOM 1279 C C . ILE A 1 155 ? -8.040 4.646 11.009 1.00 98.69 155 ILE A C 1
ATOM 1281 O O . ILE A 1 155 ? -7.869 3.465 10.736 1.00 98.69 155 ILE A O 1
ATOM 1285 N N . HIS A 1 156 ? -7.245 5.615 10.544 1.00 98.62 156 HIS A N 1
ATOM 1286 C CA . HIS A 1 156 ? -6.095 5.379 9.658 1.00 98.62 156 HIS A CA 1
ATOM 1287 C C . HIS A 1 156 ? -4.780 5.141 10.405 1.00 98.62 156 HIS A C 1
ATOM 1289 O O . HIS A 1 156 ? -3.789 4.769 9.780 1.00 98.62 156 HIS A O 1
ATOM 1295 N N . LYS A 1 157 ? -4.774 5.322 11.728 1.00 98.38 157 LYS A N 1
ATOM 1296 C CA . LYS A 1 157 ? -3.612 5.184 12.618 1.00 98.38 157 LYS A CA 1
ATOM 1297 C C . LYS A 1 157 ? -4.016 4.649 14.001 1.00 98.38 157 LYS A C 1
ATOM 1299 O O . LYS A 1 157 ? -3.745 5.284 15.020 1.00 98.38 157 LYS A O 1
ATOM 1304 N N . PRO A 1 158 ? -4.668 3.472 14.080 1.00 98.25 158 PRO A N 1
ATOM 1305 C CA . PRO A 1 158 ? -5.191 2.953 15.343 1.00 98.25 158 PRO A CA 1
ATOM 1306 C C . PRO A 1 158 ? -4.093 2.696 16.386 1.00 98.25 158 PRO A C 1
ATOM 1308 O O . PRO A 1 158 ? -4.373 2.727 17.576 1.00 98.25 158 PRO A O 1
ATOM 1311 N N . TRP A 1 159 ? -2.841 2.485 15.969 1.00 98.00 159 TRP A N 1
ATOM 1312 C CA . TRP A 1 159 ? -1.702 2.306 16.879 1.00 98.00 159 TRP A CA 1
ATOM 1313 C C . TRP A 1 159 ? -1.278 3.575 17.626 1.00 98.00 159 TRP A C 1
ATOM 1315 O O . TRP A 1 159 ? -0.587 3.466 18.633 1.00 98.00 159 TRP A O 1
ATOM 1325 N N . GLU A 1 160 ? -1.683 4.757 17.161 1.00 97.94 160 GLU A N 1
ATOM 1326 C CA . GLU A 1 160 ? -1.443 6.031 17.852 1.00 97.94 160 GLU A CA 1
ATOM 1327 C C . GLU A 1 160 ? -2.614 6.431 18.762 1.00 97.94 160 GLU A C 1
ATOM 1329 O O . GLU A 1 160 ? -2.510 7.403 19.507 1.00 97.94 160 GLU A O 1
ATOM 1334 N N . ALA A 1 161 ? -3.725 5.689 18.719 1.00 98.00 161 ALA A N 1
ATOM 1335 C CA . ALA A 1 161 ? -4.918 6.017 19.483 1.00 98.00 161 ALA A CA 1
ATOM 1336 C C . ALA A 1 161 ? -4.718 5.780 20.992 1.00 98.00 161 ALA A C 1
ATOM 1338 O O . ALA A 1 161 ? -4.132 4.766 21.387 1.00 98.00 161 ALA A O 1
ATOM 1339 N N . PRO A 1 162 ? -5.267 6.653 21.859 1.00 98.38 162 PRO A N 1
ATOM 1340 C CA . PRO A 1 162 ? -5.283 6.424 23.299 1.00 98.38 162 PRO A CA 1
ATOM 1341 C C . PRO A 1 162 ? -5.960 5.099 23.683 1.00 98.38 162 PRO A C 1
ATOM 1343 O O . PRO A 1 162 ? -6.903 4.640 23.030 1.00 98.38 162 PRO A O 1
ATOM 1346 N N . ALA A 1 163 ? -5.519 4.498 24.791 1.00 97.56 163 ALA A N 1
ATOM 1347 C CA . ALA A 1 163 ? -6.025 3.201 25.245 1.00 97.56 163 ALA A CA 1
ATOM 1348 C C . ALA A 1 163 ? -7.542 3.200 25.515 1.00 97.56 163 ALA A C 1
ATOM 1350 O O . ALA A 1 163 ? -8.214 2.201 25.253 1.00 97.56 163 ALA A O 1
ATOM 1351 N N . ASP A 1 164 ? -8.105 4.312 25.997 1.00 98.12 164 ASP A N 1
ATOM 1352 C CA . ASP A 1 164 ? -9.544 4.433 26.240 1.00 98.12 164 ASP A CA 1
ATOM 1353 C C . ASP A 1 164 ? -10.348 4.509 24.931 1.00 98.12 164 ASP A C 1
ATOM 1355 O O . ASP A 1 164 ? -11.443 3.949 24.854 1.00 98.12 164 ASP A O 1
ATOM 1359 N N . VAL A 1 165 ? -9.799 5.137 23.883 1.00 98.50 165 VAL A N 1
ATOM 1360 C CA . VAL A 1 165 ? -10.390 5.163 22.536 1.00 98.50 165 VAL A CA 1
ATOM 1361 C C . VAL A 1 165 ? -10.422 3.754 21.944 1.00 98.50 165 VAL A C 1
ATOM 1363 O O . VAL A 1 165 ? -11.472 3.314 21.471 1.00 98.50 165 VAL A O 1
ATOM 1366 N N . LEU A 1 166 ? -9.308 3.019 22.029 1.00 98.38 166 LEU A N 1
ATOM 1367 C CA . LEU A 1 166 ? -9.221 1.625 21.580 1.00 98.38 166 LEU A CA 1
ATOM 1368 C C . LEU A 1 166 ? -10.213 0.726 22.326 1.00 98.38 166 LEU A C 1
ATOM 1370 O O . LEU A 1 166 ? -10.950 -0.036 21.696 1.00 98.38 166 LEU A O 1
ATOM 1374 N N . ALA A 1 167 ? -10.298 0.864 23.652 1.00 97.94 167 ALA A N 1
ATOM 1375 C CA . ALA A 1 167 ? -11.229 0.102 24.478 1.00 97.94 167 ALA A CA 1
ATOM 1376 C C . ALA A 1 167 ? -12.696 0.381 24.107 1.00 97.94 167 ALA A C 1
ATOM 1378 O O . ALA A 1 167 ? -13.466 -0.561 23.915 1.00 97.94 167 ALA A O 1
ATOM 1379 N N . LYS A 1 168 ? -13.081 1.656 23.932 1.00 98.31 168 LYS A N 1
ATOM 1380 C CA . LYS A 1 168 ? -14.438 2.053 23.501 1.00 98.31 168 LYS A CA 1
ATOM 1381 C C . LYS A 1 168 ? -14.787 1.515 22.110 1.00 98.31 168 LYS A C 1
ATOM 1383 O O . LYS A 1 168 ? -15.930 1.126 21.872 1.00 98.31 168 LYS A O 1
ATOM 1388 N N . ALA A 1 169 ? -13.813 1.467 21.202 1.00 98.12 169 ALA A N 1
ATOM 1389 C CA . ALA A 1 169 ? -13.987 0.899 19.868 1.00 98.12 169 ALA A CA 1
ATOM 1390 C C . ALA A 1 169 ? -13.955 -0.643 19.850 1.00 98.12 169 ALA A C 1
ATOM 1392 O O . ALA A 1 169 ? -14.360 -1.247 18.858 1.00 98.12 169 ALA A O 1
ATOM 1393 N N . GLY A 1 170 ? -13.514 -1.287 20.936 1.00 98.31 170 GLY A N 1
ATOM 1394 C CA . GLY A 1 170 ? -13.340 -2.738 21.014 1.00 98.31 170 GLY A CA 1
ATOM 1395 C C . GLY A 1 170 ? -12.122 -3.252 20.240 1.00 98.31 170 GLY A C 1
ATOM 1396 O O . GLY A 1 170 ? -12.113 -4.407 19.815 1.00 98.31 170 GLY A O 1
ATOM 1397 N N . VAL A 1 171 ? -11.101 -2.417 20.033 1.00 98.50 171 VAL A N 1
ATOM 1398 C CA . VAL A 1 171 ? -9.880 -2.763 19.291 1.00 98.50 171 VAL A CA 1
ATOM 1399 C C . VAL A 1 171 ? -8.773 -3.168 20.262 1.00 98.50 171 VAL A C 1
ATOM 1401 O O . VAL A 1 171 ? -8.459 -2.455 21.208 1.00 98.50 171 VAL A O 1
ATOM 1404 N N . VAL A 1 172 ? -8.159 -4.322 20.005 1.00 98.06 172 VAL A N 1
ATOM 1405 C CA . VAL A 1 172 ? -7.000 -4.851 20.727 1.00 98.06 172 VAL A CA 1
ATOM 1406 C C . VAL A 1 172 ? -5.904 -5.133 19.707 1.00 98.06 172 VAL A C 1
ATOM 1408 O O . VAL A 1 172 ? -5.923 -6.151 19.003 1.00 98.06 172 VAL A O 1
ATOM 1411 N N . LEU A 1 173 ? -4.944 -4.213 19.634 1.00 97.94 173 LEU A N 1
ATOM 1412 C CA . LEU A 1 173 ? -3.815 -4.300 18.714 1.00 97.94 173 LEU A CA 1
ATOM 1413 C C . LEU A 1 173 ? -2.996 -5.575 18.964 1.00 97.94 173 LEU A C 1
ATOM 1415 O O . LEU A 1 173 ? -2.768 -5.974 20.104 1.00 97.94 173 LEU A O 1
ATOM 1419 N N . GLY A 1 174 ? -2.598 -6.246 17.884 1.00 96.62 174 GLY A N 1
ATOM 1420 C CA . GLY A 1 174 ? -1.929 -7.550 17.911 1.00 96.62 174 GLY A CA 1
ATOM 1421 C C . GLY A 1 174 ? -2.865 -8.748 18.109 1.00 96.62 174 GLY A C 1
ATOM 1422 O O . GLY A 1 174 ? -2.429 -9.882 17.922 1.00 96.62 174 GLY A O 1
ATOM 1423 N N . LYS A 1 175 ? -4.148 -8.525 18.433 1.00 96.94 175 LYS A N 1
ATOM 1424 C CA . LYS A 1 175 ? -5.143 -9.594 18.599 1.00 96.94 175 LYS A CA 1
ATOM 1425 C C . LYS A 1 175 ? -6.212 -9.559 17.514 1.00 96.94 175 LYS A C 1
ATOM 1427 O O . LYS A 1 175 ? -6.269 -10.477 16.701 1.00 96.94 175 LYS A O 1
ATOM 1432 N N . ASN A 1 176 ? -7.070 -8.536 17.510 1.00 97.38 176 ASN A N 1
ATOM 1433 C CA . ASN A 1 176 ? -8.155 -8.436 16.527 1.00 97.38 176 ASN A CA 1
ATOM 1434 C C . ASN A 1 176 ? -7.798 -7.555 15.326 1.00 97.38 176 ASN A C 1
ATOM 1436 O O . ASN A 1 176 ? -8.315 -7.797 14.243 1.00 97.38 176 ASN A O 1
ATOM 1440 N N . TYR A 1 177 ? -6.863 -6.621 15.494 1.00 98.56 177 TYR A N 1
ATOM 1441 C CA . TYR A 1 177 ? -6.243 -5.871 14.410 1.00 98.56 177 TYR A CA 1
ATOM 1442 C C . TYR A 1 177 ? -4.720 -5.845 14.618 1.00 98.56 177 TYR A C 1
ATOM 1444 O O . TYR A 1 177 ? -4.281 -5.672 15.757 1.00 98.56 177 TYR A O 1
ATOM 1452 N N . PRO A 1 178 ? -3.884 -6.075 13.592 1.00 97.94 178 PRO A N 1
ATOM 1453 C CA . PRO A 1 178 ? -2.436 -6.146 13.772 1.00 97.94 178 PRO A CA 1
ATOM 1454 C C . PRO A 1 178 ? -1.822 -4.777 14.098 1.00 97.94 178 PRO A C 1
ATOM 1456 O O . PRO A 1 178 ? -2.328 -3.732 13.693 1.00 97.94 178 PRO A O 1
ATOM 1459 N N . VAL A 1 179 ? -0.693 -4.793 14.810 1.00 97.62 179 VAL A N 1
ATOM 1460 C CA . VAL A 1 179 ? 0.221 -3.639 14.833 1.00 97.62 179 VAL A CA 1
ATOM 1461 C C . VAL A 1 179 ? 0.866 -3.472 13.448 1.00 97.62 179 VAL A C 1
ATOM 1463 O O . VAL A 1 179 ? 0.970 -4.468 12.725 1.00 97.62 179 VAL A O 1
ATOM 1466 N N . PRO A 1 180 ? 1.300 -2.258 13.058 1.00 97.62 180 PRO A N 1
ATOM 1467 C CA . PRO A 1 180 ? 2.002 -2.055 11.794 1.00 97.62 180 PRO A CA 1
ATOM 1468 C C . PRO A 1 180 ? 3.169 -3.027 11.629 1.00 97.62 180 PRO A C 1
ATOM 1470 O O . PRO A 1 180 ? 4.018 -3.142 12.510 1.00 97.62 180 PRO A O 1
ATOM 1473 N N . ALA A 1 181 ? 3.218 -3.714 10.487 1.00 95.31 181 ALA A N 1
ATOM 1474 C CA . ALA A 1 181 ? 4.281 -4.665 10.164 1.00 95.31 181 ALA A CA 1
ATOM 1475 C C . ALA A 1 181 ? 5.663 -3.996 10.047 1.00 95.31 181 ALA A C 1
ATOM 1477 O O . ALA A 1 181 ? 6.683 -4.669 10.155 1.00 95.31 181 ALA A O 1
ATOM 1478 N N . ILE A 1 182 ? 5.683 -2.682 9.813 1.00 95.94 182 ILE A N 1
ATOM 1479 C CA . ILE A 1 182 ? 6.863 -1.821 9.863 1.00 95.94 182 ILE A CA 1
ATOM 1480 C C . ILE A 1 182 ? 6.442 -0.409 10.289 1.00 95.94 182 ILE A C 1
ATOM 1482 O O . ILE A 1 182 ? 5.329 0.023 9.970 1.00 95.94 182 ILE A O 1
ATOM 1486 N N . GLY A 1 183 ? 7.313 0.330 10.981 1.00 95.19 183 GLY A N 1
ATOM 1487 C CA . GLY A 1 183 ? 7.067 1.746 11.262 1.00 95.19 183 GLY A CA 1
ATOM 1488 C C . GLY A 1 183 ? 7.021 2.594 9.982 1.00 95.19 183 GLY A C 1
ATOM 1489 O O . GLY A 1 183 ? 7.687 2.288 8.995 1.00 95.19 183 GLY A O 1
ATOM 1490 N N . LEU A 1 184 ? 6.265 3.699 9.980 1.00 93.88 184 LEU A N 1
ATOM 1491 C CA . LEU A 1 184 ? 6.182 4.601 8.816 1.00 93.88 184 LEU A CA 1
ATOM 1492 C C . LEU A 1 184 ? 7.543 5.214 8.458 1.00 93.88 184 LEU A C 1
ATOM 1494 O O . LEU A 1 184 ? 7.968 5.171 7.304 1.00 93.88 184 LEU A O 1
ATOM 1498 N N . THR A 1 185 ? 8.231 5.769 9.459 1.00 95.00 185 THR A N 1
ATOM 1499 C CA . THR A 1 185 ? 9.570 6.352 9.295 1.00 95.00 185 THR A CA 1
ATOM 1500 C C . THR A 1 185 ? 10.583 5.279 8.923 1.00 95.00 185 THR A C 1
ATOM 1502 O O . THR A 1 185 ? 11.317 5.445 7.958 1.00 95.00 185 THR A O 1
ATOM 1505 N N . GLU A 1 186 ? 10.548 4.140 9.614 1.00 96.25 186 GLU A N 1
ATOM 1506 C CA . GLU A 1 186 ? 11.423 2.996 9.350 1.00 96.25 186 GLU A CA 1
ATOM 1507 C C . GLU A 1 186 ? 11.285 2.490 7.904 1.00 96.25 186 GLU A C 1
ATOM 1509 O O . GLU A 1 186 ? 12.275 2.380 7.185 1.00 96.25 186 GLU A O 1
ATOM 1514 N N . GLY A 1 187 ? 10.055 2.252 7.433 1.00 95.94 187 GLY A N 1
ATOM 1515 C CA . GLY A 1 187 ? 9.797 1.797 6.066 1.00 95.94 187 GLY A CA 1
ATOM 1516 C C . GLY A 1 187 ? 10.204 2.826 5.013 1.00 95.94 187 GLY A C 1
ATOM 1517 O O . GLY A 1 187 ? 10.738 2.461 3.964 1.00 95.94 187 GLY A O 1
ATOM 1518 N N . ARG A 1 188 ? 10.006 4.119 5.293 1.00 95.94 188 ARG A N 1
ATOM 1519 C CA . ARG A 1 188 ? 10.479 5.202 4.424 1.00 95.94 188 ARG A CA 1
ATOM 1520 C C . ARG A 1 188 ? 12.001 5.236 4.344 1.00 95.94 188 ARG A C 1
ATOM 1522 O O . ARG A 1 188 ? 12.538 5.292 3.240 1.00 95.94 188 ARG A O 1
ATOM 1529 N N . ASP A 1 189 ? 12.682 5.223 5.479 1.00 96.81 189 ASP A N 1
ATOM 1530 C CA . ASP A 1 189 ? 14.136 5.348 5.535 1.00 96.81 189 ASP A CA 1
ATOM 1531 C C . ASP A 1 189 ? 14.810 4.117 4.923 1.00 96.81 189 ASP A C 1
ATOM 1533 O O . ASP A 1 189 ? 15.757 4.262 4.148 1.00 96.81 189 ASP A O 1
ATOM 1537 N N . ARG A 1 190 ? 14.236 2.926 5.135 1.00 95.31 190 ARG A N 1
ATOM 1538 C CA . ARG A 1 190 ? 14.624 1.694 4.440 1.00 95.31 190 ARG A CA 1
ATOM 1539 C C . ARG A 1 190 ? 14.541 1.832 2.918 1.00 95.31 190 ARG A C 1
ATOM 1541 O O . ARG A 1 190 ? 15.493 1.485 2.222 1.00 95.31 190 ARG A O 1
ATOM 1548 N N . ALA A 1 191 ? 13.439 2.368 2.388 1.00 96.12 191 ALA A N 1
ATOM 1549 C CA . ALA A 1 191 ? 13.292 2.582 0.948 1.00 96.12 191 ALA A CA 1
ATOM 1550 C C . ALA A 1 191 ? 14.325 3.583 0.400 1.00 96.12 191 ALA A C 1
ATOM 1552 O O . ALA A 1 191 ? 14.883 3.381 -0.679 1.00 96.12 191 ALA A O 1
ATOM 1553 N N . LEU A 1 192 ? 14.589 4.669 1.134 1.00 95.94 192 LEU A N 1
ATOM 1554 C CA . LEU A 1 192 ? 15.568 5.681 0.732 1.00 95.94 192 LEU A CA 1
ATOM 1555 C C . LEU A 1 192 ? 17.006 5.155 0.778 1.00 95.94 192 LEU A C 1
ATOM 1557 O O . LEU A 1 192 ? 17.799 5.519 -0.090 1.00 95.94 192 LEU A O 1
ATOM 1561 N N . ALA A 1 193 ? 17.330 4.293 1.743 1.00 96.38 193 ALA A N 1
ATOM 1562 C CA . ALA A 1 193 ? 18.625 3.627 1.823 1.00 96.38 193 ALA A CA 1
ATOM 1563 C C . ALA A 1 193 ? 18.859 2.711 0.611 1.00 96.38 193 ALA A C 1
ATOM 1565 O O . ALA A 1 193 ? 19.865 2.877 -0.074 1.00 96.38 193 ALA A O 1
ATOM 1566 N N . ALA A 1 194 ? 17.889 1.853 0.274 1.00 95.88 194 ALA A N 1
ATOM 1567 C CA . ALA A 1 194 ? 17.950 0.988 -0.910 1.00 95.88 194 ALA A CA 1
ATOM 1568 C C . ALA A 1 194 ? 18.115 1.790 -2.215 1.00 95.88 194 ALA A C 1
ATOM 1570 O O . ALA A 1 194 ? 18.908 1.447 -3.087 1.00 95.88 194 ALA A O 1
ATOM 1571 N N . PHE A 1 195 ? 17.413 2.921 -2.339 1.00 94.56 195 PHE A N 1
ATOM 1572 C CA . PHE A 1 195 ? 17.563 3.794 -3.505 1.00 94.56 195 PHE A CA 1
ATOM 1573 C C . PHE A 1 195 ? 18.914 4.517 -3.558 1.00 94.56 195 PHE A C 1
ATOM 1575 O O . PHE A 1 195 ? 19.398 4.837 -4.642 1.00 94.56 195 PHE A O 1
ATOM 1582 N N . LYS A 1 196 ? 19.523 4.809 -2.405 1.00 94.12 196 LYS A N 1
ATOM 1583 C CA . LYS A 1 196 ? 20.872 5.378 -2.344 1.00 94.12 196 LYS A CA 1
ATOM 1584 C C . LYS A 1 196 ? 21.917 4.348 -2.773 1.00 94.12 196 LYS A C 1
ATOM 1586 O O . LYS A 1 196 ? 22.827 4.717 -3.507 1.00 94.12 196 LYS A O 1
ATOM 1591 N N . GLU A 1 197 ? 21.761 3.096 -2.352 1.00 94.00 197 GLU A N 1
ATOM 1592 C CA . GLU A 1 197 ? 22.623 1.978 -2.751 1.00 94.00 197 GLU A CA 1
ATOM 1593 C C . GLU A 1 197 ? 22.603 1.773 -4.267 1.00 94.00 197 GLU A C 1
ATOM 1595 O O . GLU A 1 197 ? 23.660 1.760 -4.876 1.00 94.00 197 GLU A O 1
ATOM 1600 N N . LEU A 1 198 ? 21.420 1.794 -4.893 1.00 91.38 198 LEU A N 1
ATOM 1601 C CA . LEU A 1 198 ? 21.284 1.734 -6.357 1.00 91.38 198 LEU A CA 1
ATOM 1602 C C . LEU A 1 198 ? 22.085 2.819 -7.102 1.00 91.38 198 LEU A C 1
ATOM 1604 O O . LEU A 1 198 ? 22.491 2.644 -8.246 1.00 91.38 198 LEU A O 1
ATOM 1608 N N . ARG A 1 199 ? 22.222 3.999 -6.490 1.00 85.19 199 ARG A N 1
ATOM 1609 C CA . ARG A 1 199 ? 22.872 5.170 -7.096 1.00 85.19 199 ARG A CA 1
ATOM 1610 C C . ARG A 1 199 ? 24.367 5.269 -6.787 1.00 85.19 199 ARG A C 1
ATOM 1612 O O . ARG A 1 199 ? 24.973 6.245 -7.235 1.00 85.19 199 ARG A O 1
ATOM 1619 N N . SER A 1 200 ? 24.898 4.365 -5.966 1.00 77.69 200 SER A N 1
ATOM 1620 C CA . SER A 1 200 ? 26.293 4.357 -5.511 1.00 77.69 200 SER A CA 1
ATOM 1621 C C . SER A 1 200 ? 27.134 3.473 -6.421 1.00 77.69 200 SER A C 1
ATOM 1623 O O . SER A 1 200 ? 28.235 3.933 -6.788 1.00 77.69 200 SER A O 1
#

pLDDT: mean 96.22, std 4.24, range [69.62, 98.88]

Foldseek 3Di:
DVLLVVLVVCCVVPVCLLPAFPANLCNPQPADDDPVCLVCQLCLQQLQLLSSLQNLCLQVPLDGDPLSLLLSLLCVCQLVSHDLSSVLVSNCVRHPPNDSSNSSQSNSLSNCRHPPRDHQLPRDQSLVSCCVVVVQCPSSCVRLVLQVQQGSVCSRPVVPDDPVSCVRSVHDEVPSHHHRPGDSVRSSVVRVVSVVVSVD

Sequence (200 aa):
IGWREFGYHLLHHFNHTPEKALRKEFDDFPWQSDPKLLRAWQKGKTGFPIVDAGMRQLWLTGWQHNRVRMIAASVLVKHLLQPWQDGAKWFWDTLVDADLASNTLGWQWAGGCGADAAPYFRVFNPVLQGEKFDPQGDYVRKYVPELAKMPAEWIHKPWEAPADVLAKAGVVLGKNYPVPAIGLTEGRDRALAAFKELRS

Secondary structure (DSSP, 8-state):
-HHHHHHHHHHHH-TTTTTS-SSGGGGG------HHHHHHHHTT-SS-HHHHHHHHHHHHHS---HHHHHHHHHIIIIIS---HHHHHHHHHHH-TT--HHHHHHHHHHHTT-STTPPPTT----HHHHHHHHSTT-HHHHHH-GGGTTS-HHHHT-GGGS-HHHHHHHT--BTTTBPPPSS-HHHHHHHHHHHHHHHT-